Protein AF-A0A6P8HHF1-F1 (afdb_monomer_lite)

Radius of gyration: 41.2 Å; chains: 1; bounding box: 131×45×84 Å

Secondary structure (DSSP, 8-state):
-------SSTTEEEEEETTEEEEEEPTT-EEETTEEEPPPTTPPPPPPPBPPPPPPPPHHHHHT-EEEEETT--GGG-BHHHHHHHHHHHHHHHHHHHHHSTTTTT-S-TTSPPPP-GGGEEEPTTHHHH-TTEEEEEEBPPTTTSBTTB-B--HHHHHHHHHHHHHHHHHHTTS-EEEEEESSPPP--------HHHHHHHHHHHHHHHHHHHHHHHHHHHHHHHHTTS----PPPTTSGGGS--------------------------

Organism: Actinia tenebrosa (NCBI:txid6105)

Structure (mmCIF, N/CA/C/O backbone):
data_AF-A0A6P8HHF1-F1
#
_entry.id   AF-A0A6P8HHF1-F1
#
loop_
_atom_site.group_PDB
_atom_site.id
_atom_site.type_symbol
_atom_site.label_atom_id
_atom_site.label_alt_id
_atom_site.label_comp_id
_atom_site.label_asym_id
_atom_site.label_entity_id
_atom_site.label_seq_id
_atom_site.pdbx_PDB_ins_code
_atom_site.Cartn_x
_atom_site.Cartn_y
_atom_site.Cartn_z
_atom_site.occupancy
_atom_site.B_iso_or_equiv
_atom_site.auth_seq_id
_atom_site.auth_comp_id
_atom_site.auth_asym_id
_atom_site.auth_atom_id
_atom_site.pdbx_PDB_model_num
ATOM 1 N N . MET A 1 1 ? 6.392 19.245 -23.869 1.00 36.88 1 MET A N 1
ATOM 2 C CA . MET A 1 1 ? 7.583 18.741 -23.153 1.00 36.88 1 MET A CA 1
ATOM 3 C C . MET A 1 1 ? 7.619 17.236 -23.343 1.00 36.88 1 MET A C 1
ATOM 5 O O . MET A 1 1 ? 6.629 16.587 -23.033 1.00 36.88 1 MET A O 1
ATOM 9 N N . ARG A 1 2 ? 8.673 16.712 -23.975 1.00 40.28 2 ARG A N 1
ATOM 10 C CA . ARG A 1 2 ? 8.876 15.278 -24.213 1.00 40.28 2 ARG A CA 1
ATOM 11 C C . ARG A 1 2 ? 9.746 14.778 -23.063 1.00 40.28 2 ARG A C 1
ATOM 13 O O . ARG A 1 2 ? 10.873 15.238 -22.940 1.00 40.28 2 ARG A O 1
ATOM 20 N N . TRP A 1 3 ? 9.194 13.945 -22.191 1.00 51.88 3 TRP A N 1
ATOM 21 C CA . TRP A 1 3 ? 9.968 13.309 -21.130 1.00 51.88 3 TRP A CA 1
ATOM 22 C C . TRP A 1 3 ? 10.660 12.100 -21.750 1.00 51.88 3 TRP A C 1
ATOM 24 O O . TRP A 1 3 ? 9.991 11.173 -22.204 1.00 51.88 3 TRP A O 1
ATOM 34 N N . GLU A 1 4 ? 11.984 12.145 -21.860 1.00 58.69 4 GLU A N 1
ATOM 35 C CA . GLU A 1 4 ? 12.767 10.945 -22.134 1.00 58.69 4 GLU A CA 1
ATOM 36 C C . GLU A 1 4 ? 12.993 10.247 -20.797 1.00 58.69 4 GLU A C 1
ATOM 38 O O . GLU A 1 4 ? 13.680 10.762 -19.916 1.00 58.69 4 GLU A O 1
ATOM 43 N N . PHE A 1 5 ? 12.332 9.107 -20.618 1.00 64.19 5 PHE A N 1
ATOM 44 C CA . PHE A 1 5 ? 12.460 8.270 -19.434 1.00 64.19 5 PHE A CA 1
ATOM 45 C C . PHE A 1 5 ? 13.747 7.452 -19.542 1.00 64.19 5 PHE A C 1
ATOM 47 O O . PHE A 1 5 ? 13.729 6.281 -19.915 1.00 64.19 5 PHE A O 1
ATOM 54 N N . ASN A 1 6 ? 14.871 8.114 -19.282 1.00 74.19 6 ASN A N 1
ATOM 55 C CA . ASN A 1 6 ? 16.187 7.496 -19.309 1.00 74.19 6 ASN A CA 1
ATOM 56 C C . ASN A 1 6 ? 16.655 7.227 -17.882 1.00 74.19 6 ASN A C 1
ATOM 58 O O . ASN A 1 6 ? 16.578 8.095 -17.011 1.00 74.19 6 ASN A O 1
ATOM 62 N N . CYS A 1 7 ? 17.171 6.022 -17.664 1.00 80.69 7 CYS A N 1
ATOM 63 C CA . CYS A 1 7 ? 17.905 5.710 -16.452 1.00 80.69 7 CYS A CA 1
ATOM 64 C C . CYS A 1 7 ? 19.208 6.510 -16.401 1.00 80.69 7 CYS A C 1
ATOM 66 O O . CYS A 1 7 ? 19.787 6.841 -17.437 1.00 80.69 7 CYS A O 1
ATOM 68 N N . THR A 1 8 ? 19.654 6.841 -15.189 1.00 81.00 8 THR A N 1
ATOM 69 C CA . THR A 1 8 ? 20.833 7.690 -14.977 1.00 81.00 8 THR A CA 1
ATOM 70 C C . THR A 1 8 ? 22.099 7.064 -15.560 1.00 81.00 8 THR A C 1
ATOM 72 O O . THR A 1 8 ? 22.965 7.788 -16.047 1.00 81.00 8 THR A O 1
ATOM 75 N N . ASP A 1 9 ? 22.202 5.733 -15.536 1.00 80.75 9 ASP A N 1
ATOM 76 C CA . ASP A 1 9 ? 23.325 4.996 -16.109 1.00 80.75 9 ASP A CA 1
ATOM 77 C C . ASP A 1 9 ? 22.859 4.039 -17.227 1.00 80.75 9 ASP A C 1
ATOM 79 O O . ASP A 1 9 ? 21.838 3.362 -17.076 1.00 80.75 9 ASP A O 1
ATOM 83 N N . PRO A 1 10 ? 23.602 3.945 -18.347 1.00 82.62 10 PRO A N 1
ATOM 84 C CA . PRO A 1 10 ? 23.233 3.121 -19.500 1.00 82.62 10 PRO A CA 1
ATOM 85 C C . PRO A 1 10 ? 23.281 1.607 -19.251 1.00 82.62 10 PRO A C 1
ATOM 87 O O . PRO A 1 10 ? 22.809 0.854 -20.097 1.00 82.62 10 PRO A O 1
ATOM 90 N N . SER A 1 11 ? 23.866 1.143 -18.141 1.00 81.75 11 SER A N 1
ATOM 91 C CA . SER A 1 11 ? 23.828 -0.271 -17.742 1.00 81.75 11 SER A CA 1
ATOM 92 C C . SER A 1 11 ? 22.569 -0.651 -16.959 1.00 81.75 11 SER A C 1
ATOM 94 O O . SER A 1 11 ? 22.368 -1.831 -16.677 1.00 81.75 11 SER A O 1
ATOM 96 N N . GLN A 1 12 ? 21.714 0.320 -16.618 1.00 87.88 12 GLN A N 1
ATOM 97 C CA . GLN A 1 12 ? 20.405 0.050 -16.034 1.00 87.88 12 GLN A CA 1
ATOM 98 C C . GLN A 1 12 ? 19.379 -0.271 -17.119 1.00 87.88 12 GLN A C 1
ATOM 100 O O . GLN A 1 12 ? 19.295 0.388 -18.156 1.00 87.88 12 GLN A O 1
ATOM 105 N N . LEU A 1 13 ? 18.538 -1.251 -16.828 1.00 87.38 13 LEU A N 1
ATOM 106 C CA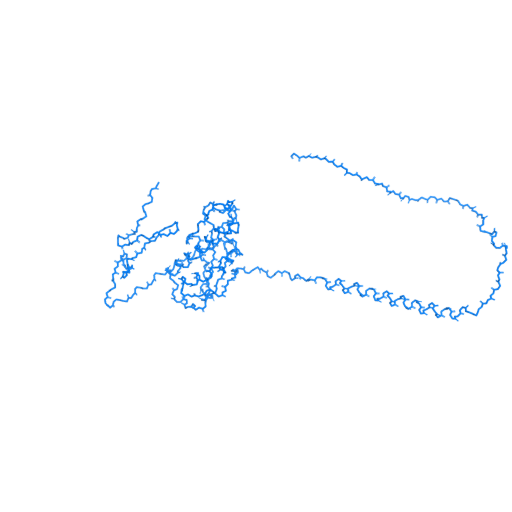 . LEU A 1 13 ? 17.368 -1.596 -17.608 1.00 87.38 13 LEU A CA 1
ATOM 107 C C . LEU A 1 13 ? 16.172 -0.775 -17.129 1.00 87.38 13 LEU A C 1
ATOM 109 O O . LEU A 1 13 ? 15.858 -0.735 -15.938 1.00 87.38 13 LEU A O 1
ATOM 113 N N . CYS A 1 14 ? 15.474 -0.150 -18.074 1.00 87.88 14 CYS A N 1
ATOM 114 C CA . CYS A 1 14 ? 14.188 0.479 -17.812 1.00 87.88 14 CYS A CA 1
ATOM 115 C C . CYS A 1 14 ? 13.103 -0.603 -17.762 1.00 87.88 14 CYS A C 1
ATOM 117 O O . CYS A 1 14 ? 12.818 -1.271 -18.758 1.00 87.88 14 CYS A O 1
ATOM 119 N N . VAL A 1 15 ? 12.506 -0.783 -16.591 1.00 85.50 15 VAL A N 1
ATOM 120 C CA . VAL A 1 15 ? 11.421 -1.727 -16.346 1.00 85.50 15 VAL A CA 1
ATOM 121 C C . VAL A 1 15 ? 10.131 -0.932 -16.208 1.00 85.50 15 VAL A C 1
ATOM 123 O O . VAL A 1 15 ? 9.967 -0.153 -15.269 1.00 85.50 15 VAL A O 1
ATOM 126 N N . ASN A 1 16 ? 9.205 -1.125 -17.146 1.00 81.75 16 ASN A N 1
ATOM 127 C CA . ASN A 1 16 ? 7.893 -0.488 -17.082 1.00 81.75 16 ASN A CA 1
ATOM 128 C C . ASN A 1 16 ? 7.105 -1.023 -15.884 1.00 81.75 16 ASN A C 1
ATOM 130 O O . ASN A 1 16 ? 6.991 -2.235 -15.691 1.00 81.75 16 ASN A O 1
ATOM 134 N N . 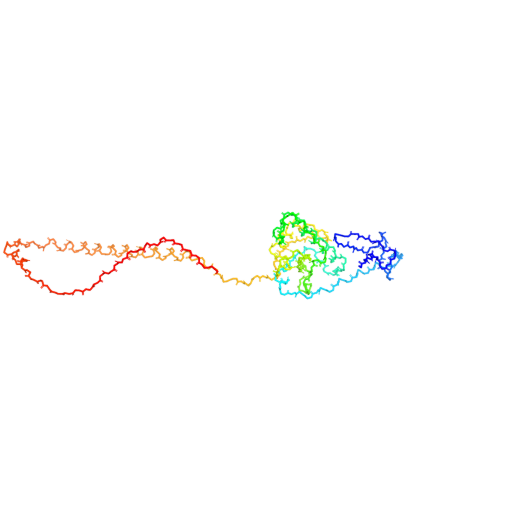THR A 1 17 ? 6.513 -0.117 -15.118 1.00 74.00 17 THR A N 1
ATOM 135 C CA . THR A 1 17 ? 5.549 -0.430 -14.063 1.00 74.00 17 THR A CA 1
ATOM 136 C C . THR A 1 17 ? 4.188 0.153 -14.444 1.00 74.00 17 THR A C 1
ATOM 138 O O . THR A 1 17 ? 4.060 0.909 -15.411 1.00 74.00 17 THR A O 1
ATOM 141 N N . ALA A 1 18 ? 3.121 -0.225 -13.740 1.00 68.06 18 ALA A N 1
ATOM 142 C CA . ALA A 1 18 ? 1.802 0.334 -14.023 1.00 68.06 18 ALA A CA 1
ATOM 143 C C . ALA A 1 18 ? 1.831 1.859 -13.813 1.00 68.06 18 ALA A C 1
ATOM 145 O O . ALA A 1 18 ? 2.027 2.330 -12.697 1.00 68.06 18 ALA A O 1
ATOM 146 N N . GLY A 1 19 ? 1.680 2.622 -14.899 1.00 65.62 19 GLY A N 1
ATOM 147 C CA . GLY A 1 19 ? 1.679 4.087 -14.878 1.00 65.62 19 GLY A CA 1
ATOM 148 C C . GLY A 1 19 ? 3.032 4.756 -14.594 1.00 65.62 19 GLY A C 1
ATOM 149 O O . GLY A 1 19 ? 3.056 5.973 -14.437 1.00 65.62 19 GLY A O 1
ATOM 150 N N . SER A 1 20 ? 4.138 4.004 -14.534 1.00 73.19 20 SER A N 1
ATOM 151 C CA . SER A 1 20 ? 5.481 4.533 -14.256 1.00 73.19 20 SER A CA 1
ATOM 152 C C . SER A 1 20 ? 6.578 3.618 -14.839 1.00 73.19 20 SER A C 1
ATOM 154 O O . SER A 1 20 ? 6.311 2.753 -15.675 1.00 73.19 20 SER A O 1
ATOM 156 N N . TYR A 1 21 ? 7.829 3.830 -14.444 1.00 80.44 21 TYR A N 1
ATOM 157 C CA . TYR A 1 21 ? 8.973 2.982 -14.772 1.00 80.44 21 TYR A CA 1
ATOM 158 C C . TYR A 1 21 ? 9.976 2.987 -13.616 1.00 80.44 21 TYR A C 1
ATOM 160 O O . TYR A 1 21 ? 10.018 3.924 -12.817 1.00 80.44 21 TYR A O 1
ATOM 168 N N . LYS A 1 22 ? 10.805 1.947 -13.534 1.00 82.31 22 LYS A N 1
ATOM 169 C CA . LYS A 1 22 ? 11.953 1.892 -12.625 1.00 82.31 22 LYS A CA 1
ATOM 170 C C . LYS A 1 22 ? 13.214 1.478 -13.363 1.00 82.31 22 LYS A C 1
ATOM 172 O O . LYS A 1 22 ? 13.151 0.827 -14.401 1.00 82.31 22 LYS A O 1
ATOM 177 N N . CYS A 1 23 ? 14.350 1.864 -12.808 1.00 86.44 23 CYS A N 1
ATOM 178 C CA . CYS A 1 23 ? 15.662 1.525 -13.335 1.00 86.44 23 CYS A CA 1
ATOM 179 C C . CYS A 1 23 ? 16.268 0.426 -12.477 1.00 86.44 23 CYS A C 1
ATOM 181 O O . CYS A 1 23 ? 16.472 0.636 -11.282 1.00 86.44 23 CYS A O 1
ATOM 183 N N . ASP A 1 24 ? 16.528 -0.726 -13.086 1.00 86.06 24 ASP A N 1
ATOM 184 C CA . ASP A 1 24 ? 17.034 -1.909 -12.395 1.00 86.06 24 ASP A CA 1
ATOM 185 C C . ASP A 1 24 ? 18.309 -2.434 -13.058 1.00 86.06 24 ASP A C 1
ATOM 187 O O . ASP A 1 24 ? 18.572 -2.160 -14.229 1.00 86.06 24 ASP A O 1
ATOM 191 N N . CYS A 1 25 ? 19.124 -3.170 -12.314 1.00 87.69 25 CYS A N 1
ATOM 192 C CA . CYS A 1 25 ? 20.306 -3.816 -12.877 1.00 87.69 25 CYS A CA 1
ATOM 193 C C . CYS A 1 25 ? 19.951 -5.180 -13.482 1.00 87.69 25 CYS A C 1
ATOM 195 O O . CYS A 1 25 ? 19.019 -5.851 -13.043 1.00 87.69 25 CYS A O 1
ATOM 197 N N . GLU A 1 26 ? 20.715 -5.619 -14.488 1.00 86.38 26 GLU A N 1
ATOM 198 C CA . GLU A 1 26 ? 20.616 -6.997 -14.985 1.00 86.38 26 GLU A CA 1
ATOM 199 C C . GLU A 1 26 ? 20.842 -8.020 -13.863 1.00 86.38 26 GLU A C 1
ATOM 201 O O . GLU A 1 26 ? 21.597 -7.785 -12.915 1.00 86.38 26 GLU A O 1
ATOM 206 N N . ALA A 1 27 ? 20.206 -9.188 -13.990 1.00 82.69 27 ALA A N 1
ATOM 207 C CA . ALA A 1 27 ? 20.305 -10.252 -13.001 1.00 82.69 27 ALA A CA 1
ATOM 208 C C . ALA A 1 27 ? 21.774 -10.634 -12.728 1.00 82.69 27 ALA A C 1
ATOM 210 O O . ALA A 1 27 ? 22.518 -10.999 -13.637 1.00 82.69 27 ALA A O 1
ATOM 211 N N . GLY A 1 28 ? 22.181 -10.569 -11.456 1.00 80.94 28 GLY A N 1
ATOM 212 C CA . GLY A 1 28 ? 23.558 -10.832 -11.020 1.00 80.94 28 GLY A CA 1
ATOM 213 C C . GLY A 1 28 ? 24.458 -9.592 -10.936 1.00 80.94 28 GLY A C 1
ATOM 214 O O . GLY A 1 28 ? 25.599 -9.707 -10.482 1.00 80.94 28 GLY A O 1
ATOM 215 N N . LEU A 1 29 ? 23.962 -8.412 -11.321 1.00 87.50 29 LEU A N 1
ATOM 216 C CA . LEU A 1 29 ? 24.623 -7.124 -11.109 1.00 87.50 29 LEU A CA 1
ATOM 217 C C . LEU A 1 29 ? 23.956 -6.350 -9.969 1.00 87.50 29 LEU A C 1
ATOM 219 O O . LEU A 1 29 ? 22.767 -6.493 -9.701 1.00 87.50 29 LEU A O 1
ATOM 223 N N . TYR A 1 30 ? 24.736 -5.491 -9.321 1.00 85.94 30 TYR A N 1
ATOM 224 C CA . TYR A 1 30 ? 24.285 -4.642 -8.226 1.00 85.94 30 TYR A CA 1
ATOM 225 C C . TYR A 1 30 ? 24.552 -3.178 -8.555 1.00 85.94 30 TYR A C 1
ATOM 227 O O . TYR A 1 30 ? 25.559 -2.850 -9.189 1.00 85.94 30 TYR A O 1
ATOM 235 N N . TRP A 1 31 ? 23.665 -2.298 -8.092 1.00 85.06 31 TRP A N 1
ATOM 236 C CA . TRP A 1 31 ? 23.829 -0.854 -8.214 1.00 85.06 31 TRP A CA 1
ATOM 237 C C . TRP A 1 31 ? 24.844 -0.346 -7.188 1.00 85.06 31 TRP A C 1
ATOM 239 O O . TRP A 1 31 ? 24.529 -0.213 -6.005 1.00 85.06 31 TRP A O 1
ATOM 249 N N . ILE A 1 32 ? 26.076 -0.094 -7.629 1.00 84.50 32 ILE A N 1
ATOM 250 C CA . ILE A 1 32 ? 27.180 0.336 -6.763 1.00 84.50 32 ILE A CA 1
ATOM 251 C C . ILE A 1 32 ? 27.948 1.455 -7.464 1.00 84.50 32 ILE A C 1
ATOM 253 O O . ILE A 1 32 ? 28.281 1.336 -8.640 1.00 84.50 32 ILE A O 1
ATOM 257 N N . ASP A 1 33 ? 28.235 2.544 -6.747 1.00 82.25 33 ASP A N 1
ATOM 258 C CA . ASP A 1 33 ? 28.957 3.709 -7.282 1.00 82.25 33 ASP A CA 1
ATOM 259 C C . ASP A 1 33 ? 28.306 4.299 -8.553 1.00 82.25 33 ASP A C 1
ATOM 261 O O . ASP A 1 33 ? 28.987 4.673 -9.506 1.00 82.25 33 ASP A O 1
ATOM 265 N N . ASN A 1 34 ? 26.967 4.374 -8.563 1.00 83.44 34 ASN A N 1
ATOM 266 C CA . ASN A 1 34 ? 26.142 4.823 -9.694 1.00 83.44 34 ASN A CA 1
ATOM 267 C C . ASN A 1 34 ? 26.290 3.987 -10.979 1.00 83.44 34 ASN A C 1
ATOM 269 O O . ASN A 1 34 ? 26.105 4.514 -12.076 1.00 83.44 34 ASN A O 1
ATOM 273 N N . LYS A 1 35 ? 26.624 2.696 -10.860 1.00 88.06 35 LYS A N 1
ATOM 274 C CA . LYS A 1 35 ? 26.747 1.785 -12.003 1.00 88.06 35 LYS A CA 1
ATOM 275 C C . LYS A 1 35 ? 26.304 0.367 -11.652 1.00 88.06 35 LYS A C 1
ATOM 277 O O . LYS A 1 35 ? 26.511 -0.086 -10.527 1.00 88.06 35 LYS A O 1
ATOM 282 N N . CYS A 1 36 ? 25.749 -0.369 -12.615 1.00 88.44 36 CYS A N 1
ATOM 283 C CA . CYS A 1 36 ? 25.517 -1.800 -12.437 1.00 88.44 36 CYS A CA 1
ATOM 284 C C . CYS A 1 36 ? 26.834 -2.562 -12.615 1.00 88.44 36 CYS A C 1
ATOM 286 O O . CYS A 1 36 ? 27.464 -2.514 -13.675 1.00 88.44 36 CYS A O 1
ATOM 288 N N . ARG A 1 37 ? 27.273 -3.273 -11.574 1.00 90.12 37 ARG A N 1
ATOM 289 C CA . ARG A 1 37 ? 28.472 -4.122 -11.634 1.00 90.12 37 ARG A CA 1
ATOM 290 C C . ARG A 1 37 ? 28.318 -5.396 -10.815 1.00 90.12 37 ARG A C 1
ATOM 292 O O . ARG A 1 37 ? 27.580 -5.433 -9.835 1.00 90.12 37 ARG A O 1
ATOM 299 N N . ALA A 1 38 ? 29.047 -6.436 -11.210 1.00 88.00 38 ALA A N 1
ATOM 300 C CA . ALA A 1 38 ? 29.130 -7.674 -10.448 1.00 88.00 38 ALA A CA 1
ATOM 301 C C . ALA A 1 38 ? 29.955 -7.469 -9.166 1.00 88.00 38 ALA A C 1
ATOM 303 O O . ALA A 1 38 ? 30.865 -6.630 -9.122 1.00 88.00 38 ALA A O 1
ATOM 304 N N . LEU A 1 39 ? 29.654 -8.264 -8.139 1.00 88.00 39 LEU A N 1
ATOM 305 C CA . LEU A 1 39 ? 30.465 -8.317 -6.925 1.00 88.00 39 LEU A CA 1
ATOM 306 C C . LEU A 1 39 ? 31.783 -9.033 -7.200 1.00 88.00 39 LEU A C 1
ATOM 308 O O . LEU A 1 39 ? 31.835 -10.031 -7.924 1.00 88.00 39 LEU A O 1
ATOM 312 N N . LYS A 1 40 ? 32.865 -8.529 -6.607 1.00 88.75 40 LYS A N 1
ATOM 313 C CA . LYS A 1 40 ? 34.140 -9.253 -6.591 1.00 88.75 40 LYS A CA 1
ATOM 314 C C . LYS A 1 40 ? 34.036 -10.432 -5.619 1.00 88.75 40 LYS A C 1
ATOM 316 O O . LYS A 1 40 ? 33.241 -10.402 -4.688 1.00 88.75 40 LYS A O 1
ATOM 321 N N . LYS A 1 41 ? 34.875 -11.455 -5.819 1.00 83.50 41 LYS A N 1
ATOM 322 C CA . LYS A 1 41 ? 34.849 -12.739 -5.086 1.00 83.50 41 LYS A CA 1
ATOM 323 C C . LYS A 1 41 ? 34.819 -12.608 -3.551 1.00 83.50 41 LYS A C 1
ATOM 325 O O . LYS A 1 41 ? 34.252 -13.476 -2.901 1.00 83.50 41 LYS A O 1
ATOM 330 N N . ASP A 1 42 ? 35.372 -11.521 -3.013 1.00 86.19 42 ASP A N 1
ATOM 331 C CA . ASP A 1 42 ? 35.458 -11.248 -1.573 1.00 86.19 42 ASP A CA 1
ATOM 332 C C . ASP A 1 42 ? 34.795 -9.909 -1.176 1.00 86.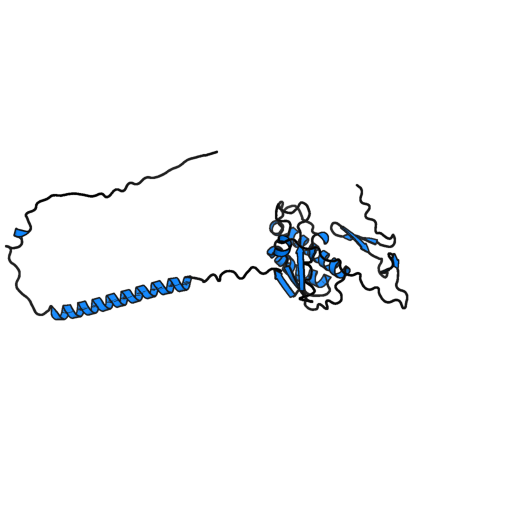19 42 ASP A C 1
ATOM 334 O O . ASP A 1 42 ? 35.013 -9.399 -0.078 1.00 86.19 42 ASP A O 1
ATOM 338 N N . GLU A 1 43 ? 34.015 -9.295 -2.073 1.00 85.94 43 GLU A N 1
ATOM 339 C CA . GLU A 1 43 ? 33.276 -8.062 -1.783 1.00 85.94 43 GLU A CA 1
ATOM 340 C C . GLU A 1 43 ? 31.925 -8.407 -1.136 1.00 85.94 43 GLU A C 1
ATOM 342 O O . GLU A 1 43 ? 31.186 -9.232 -1.680 1.00 85.94 43 GLU A O 1
ATOM 347 N N . PRO A 1 44 ? 31.579 -7.808 0.017 1.00 82.31 44 PRO A N 1
ATOM 348 C CA . PRO A 1 44 ? 30.289 -8.051 0.644 1.00 82.31 44 PRO A CA 1
ATOM 349 C C . PRO A 1 44 ? 29.154 -7.525 -0.239 1.00 82.31 44 PRO A C 1
ATOM 351 O O . PRO A 1 44 ? 29.308 -6.522 -0.938 1.00 82.31 44 PRO A O 1
ATOM 354 N N . THR A 1 45 ? 27.990 -8.175 -0.170 1.00 80.19 45 THR A N 1
ATOM 355 C CA . THR A 1 45 ? 26.779 -7.673 -0.826 1.00 80.19 45 THR A CA 1
ATOM 356 C C . THR A 1 45 ? 26.498 -6.244 -0.351 1.00 80.19 45 THR A C 1
ATOM 358 O O . THR A 1 45 ? 26.574 -5.994 0.858 1.00 80.19 45 THR A O 1
ATOM 361 N N . PRO A 1 46 ? 26.170 -5.301 -1.252 1.00 79.06 46 PRO A N 1
ATOM 362 C CA . PRO A 1 46 ? 25.905 -3.927 -0.865 1.00 79.06 46 PRO A CA 1
ATOM 363 C C . PRO A 1 46 ? 24.708 -3.906 0.075 1.00 79.06 46 PRO A C 1
ATOM 365 O O . PRO A 1 46 ? 23.717 -4.605 -0.154 1.00 79.06 46 PRO A O 1
ATOM 368 N N . THR A 1 47 ? 24.783 -3.101 1.130 1.00 75.81 47 THR A N 1
ATOM 369 C CA . THR A 1 47 ? 23.609 -2.851 1.960 1.00 75.81 47 THR A CA 1
ATOM 370 C C . THR A 1 47 ? 22.542 -2.152 1.115 1.00 75.81 47 THR A C 1
ATOM 372 O O . THR A 1 47 ? 22.862 -1.174 0.433 1.00 75.81 47 THR A O 1
ATOM 375 N N . PRO A 1 48 ? 21.282 -2.624 1.145 1.00 77.19 48 PRO A N 1
ATOM 376 C CA . PRO A 1 48 ? 20.197 -1.975 0.426 1.00 77.19 48 PRO A CA 1
ATOM 377 C C . PRO A 1 48 ? 20.082 -0.498 0.822 1.00 77.19 48 PRO A C 1
ATOM 379 O O . PRO A 1 48 ? 20.270 -0.171 2.001 1.00 77.19 48 PRO A O 1
ATOM 382 N N . PRO A 1 49 ? 19.756 0.401 -0.121 1.00 81.25 49 PRO A N 1
ATOM 383 C CA . PRO A 1 49 ? 19.571 1.805 0.202 1.00 81.25 49 PRO A CA 1
ATOM 384 C C . PRO A 1 49 ? 18.432 1.970 1.220 1.00 81.25 49 PRO A C 1
ATOM 386 O O . PRO A 1 49 ? 17.423 1.255 1.143 1.00 81.25 49 PRO A O 1
ATOM 389 N N . PRO A 1 50 ? 18.566 2.908 2.173 1.00 83.12 50 PRO A N 1
ATOM 390 C CA . PRO A 1 50 ? 17.515 3.167 3.144 1.00 83.12 50 PRO A CA 1
ATOM 391 C C . PRO A 1 50 ? 16.237 3.617 2.432 1.00 83.12 50 PRO A C 1
ATOM 393 O O . PRO A 1 50 ? 16.281 4.256 1.377 1.00 83.12 50 PRO A O 1
ATOM 396 N N . ALA A 1 51 ? 15.094 3.273 3.018 1.00 85.50 51 ALA A N 1
ATOM 397 C CA . ALA A 1 51 ? 13.808 3.751 2.539 1.00 85.50 51 ALA A CA 1
ATOM 398 C C . ALA A 1 51 ? 13.733 5.290 2.615 1.00 85.50 51 ALA A C 1
ATOM 400 O O . ALA A 1 51 ? 14.325 5.888 3.522 1.00 85.50 51 ALA A O 1
ATOM 401 N N . PRO A 1 52 ? 13.032 5.949 1.676 1.00 86.06 52 PRO A N 1
ATOM 402 C CA . PRO A 1 52 ? 12.843 7.390 1.733 1.00 86.06 52 PRO A CA 1
ATOM 403 C C . PRO A 1 52 ? 12.015 7.776 2.964 1.00 86.06 52 PRO A C 1
ATOM 405 O O . PRO A 1 52 ? 11.109 7.057 3.380 1.00 86.06 52 PRO A O 1
ATOM 408 N N . THR A 1 53 ? 12.295 8.946 3.535 1.00 85.62 53 THR A N 1
ATOM 409 C CA . THR A 1 53 ? 11.499 9.460 4.652 1.00 85.62 53 THR A CA 1
ATOM 410 C C . THR A 1 53 ? 10.062 9.728 4.186 1.00 85.62 53 THR A C 1
ATOM 412 O O . THR A 1 53 ? 9.877 10.464 3.210 1.00 85.62 53 THR A O 1
ATOM 415 N N . PRO A 1 54 ? 9.038 9.184 4.869 1.00 89.62 54 PRO A N 1
ATOM 416 C CA . PRO A 1 54 ? 7.649 9.471 4.534 1.00 89.62 54 PRO A CA 1
ATOM 417 C C . PRO A 1 54 ? 7.321 10.964 4.666 1.00 89.62 54 PRO A C 1
ATOM 419 O O . PRO A 1 54 ? 7.819 11.646 5.563 1.00 89.62 54 PRO A O 1
ATOM 422 N N . LYS A 1 55 ? 6.453 11.473 3.784 1.00 90.25 55 LYS A N 1
ATOM 423 C CA . LYS A 1 55 ? 5.938 12.847 3.881 1.00 90.25 55 LYS A CA 1
ATOM 424 C C . LYS A 1 55 ? 5.029 12.994 5.105 1.00 90.25 55 LYS A C 1
ATOM 426 O O . LYS A 1 55 ? 4.353 12.042 5.495 1.00 90.25 55 LYS A O 1
ATOM 431 N N . THR A 1 56 ? 4.948 14.200 5.661 1.00 92.25 56 THR A N 1
ATOM 432 C CA . THR A 1 56 ? 3.970 14.509 6.711 1.00 92.25 56 THR A CA 1
ATOM 433 C C . THR A 1 56 ? 2.548 14.440 6.134 1.00 92.25 56 THR A C 1
ATOM 435 O O . THR A 1 56 ? 2.267 15.161 5.174 1.00 92.25 56 THR A O 1
ATOM 438 N N . PRO A 1 57 ? 1.662 13.582 6.673 1.00 92.88 57 PRO A N 1
ATOM 439 C CA . PRO A 1 57 ? 0.285 13.476 6.213 1.00 92.88 57 PRO A CA 1
ATOM 440 C C . PRO A 1 57 ? -0.553 14.661 6.701 1.00 92.88 57 PRO A C 1
ATOM 442 O O . PRO A 1 57 ? -0.316 15.217 7.774 1.00 92.88 57 PRO A O 1
ATOM 445 N N . THR A 1 58 ? -1.563 15.017 5.918 1.00 93.44 58 THR A N 1
ATOM 446 C CA . THR A 1 58 ? -2.665 15.896 6.334 1.00 93.44 58 THR A CA 1
ATOM 447 C C . THR A 1 58 ? -3.613 15.179 7.300 1.00 93.44 58 THR A C 1
ATOM 449 O O . THR A 1 58 ? -3.606 13.950 7.392 1.00 93.44 58 THR A O 1
ATOM 452 N N . ASP A 1 59 ? -4.487 15.922 7.987 1.00 91.56 59 ASP A N 1
ATOM 453 C CA . ASP A 1 59 ? -5.471 15.326 8.902 1.00 91.56 59 ASP A CA 1
ATOM 454 C C . ASP A 1 59 ? -6.403 14.331 8.201 1.00 91.56 59 ASP A C 1
ATOM 456 O O . ASP A 1 59 ? -6.644 13.252 8.737 1.00 91.56 59 ASP A O 1
ATOM 460 N N . ASN A 1 60 ? -6.851 14.647 6.980 1.00 91.19 60 ASN A N 1
ATOM 461 C CA . ASN A 1 60 ? -7.694 13.762 6.173 1.00 91.19 60 ASN A CA 1
ATOM 462 C C . ASN A 1 60 ? -6.957 12.483 5.739 1.00 91.19 60 ASN A C 1
ATOM 464 O O . ASN A 1 60 ? -7.532 11.396 5.768 1.00 91.19 60 ASN A O 1
ATOM 468 N N . GLU A 1 61 ? -5.689 12.600 5.330 1.00 94.38 61 GLU A N 1
ATOM 469 C CA . GLU A 1 61 ? -4.858 11.433 5.001 1.00 94.38 61 GLU A CA 1
ATOM 470 C C . GLU A 1 61 ? -4.665 10.541 6.235 1.00 94.38 61 GLU A C 1
ATOM 472 O O . GLU A 1 61 ? -4.754 9.320 6.141 1.00 94.38 61 GLU A O 1
ATOM 477 N N . LEU A 1 62 ? -4.460 11.148 7.407 1.00 93.44 62 LEU A N 1
ATOM 478 C CA . LEU A 1 62 ? -4.246 10.431 8.660 1.00 93.44 62 LEU A CA 1
ATOM 479 C C . LEU A 1 62 ? -5.532 9.811 9.231 1.00 93.44 62 LEU A C 1
ATOM 481 O O . LEU A 1 62 ? -5.478 8.753 9.851 1.00 93.44 62 LEU A O 1
ATOM 485 N N . GLU A 1 63 ? -6.683 10.456 9.044 1.00 93.19 63 GLU A N 1
ATOM 486 C CA . GLU A 1 63 ? -8.003 9.923 9.410 1.00 93.19 63 GLU A CA 1
ATOM 487 C C . GLU A 1 63 ? -8.361 8.676 8.596 1.00 93.19 63 GLU A C 1
ATOM 489 O O . GLU A 1 63 ? -8.969 7.746 9.127 1.00 93.19 63 GLU A O 1
ATOM 494 N N . ASN A 1 64 ? -7.945 8.645 7.328 1.00 94.81 64 ASN A N 1
ATOM 495 C CA . ASN A 1 64 ? -8.203 7.539 6.410 1.00 94.81 64 ASN A CA 1
ATOM 496 C C . ASN A 1 64 ? -7.077 6.494 6.358 1.00 94.81 64 ASN A C 1
ATOM 498 O O . ASN A 1 64 ? -7.144 5.542 5.580 1.00 94.81 64 ASN A O 1
ATOM 502 N N . ALA A 1 65 ? -6.041 6.656 7.181 1.00 95.88 65 ALA A N 1
ATOM 503 C CA . ALA A 1 65 ? -4.958 5.695 7.272 1.00 95.88 65 ALA A CA 1
ATOM 504 C C . ALA A 1 65 ? -5.401 4.406 7.980 1.00 95.88 65 ALA A C 1
ATOM 506 O O . ALA A 1 65 ? -6.241 4.403 8.888 1.00 95.88 65 ALA A O 1
ATOM 507 N N . VAL A 1 66 ? -4.768 3.304 7.596 1.00 96.19 66 VAL A N 1
ATOM 508 C CA . VAL A 1 66 ? -4.910 1.987 8.223 1.00 96.19 66 VAL A CA 1
ATOM 509 C C . VAL A 1 66 ? -3.566 1.533 8.770 1.00 96.19 66 VAL A C 1
ATOM 511 O O . VAL A 1 66 ? -2.510 2.014 8.352 1.00 96.19 66 VAL A O 1
ATOM 514 N N . ILE A 1 67 ? -3.605 0.596 9.707 1.00 93.44 67 ILE A N 1
ATOM 515 C CA . ILE A 1 67 ? -2.429 -0.083 10.237 1.00 93.44 67 ILE A CA 1
ATOM 516 C C . ILE A 1 67 ? -2.609 -1.590 10.076 1.00 93.44 67 ILE A C 1
ATOM 518 O O . ILE A 1 67 ? -3.656 -2.137 10.422 1.00 93.44 67 ILE A O 1
ATOM 522 N N . ILE A 1 68 ? -1.591 -2.253 9.531 1.00 92.94 68 ILE A N 1
ATOM 523 C CA . ILE A 1 68 ? -1.567 -3.710 9.352 1.00 92.94 68 ILE A CA 1
ATOM 524 C C . ILE A 1 68 ? -0.534 -4.346 10.273 1.00 92.94 68 ILE A C 1
ATOM 526 O O . ILE A 1 68 ? 0.489 -3.725 10.567 1.00 92.94 68 ILE A O 1
ATOM 530 N N . LYS A 1 69 ? -0.776 -5.591 10.691 1.00 90.88 69 LYS A N 1
ATOM 531 C CA . LYS A 1 69 ? 0.159 -6.402 11.484 1.00 90.88 69 LYS A CA 1
ATOM 532 C C . LYS A 1 69 ? 0.750 -7.534 10.655 1.00 90.88 69 LYS A C 1
ATOM 534 O O . LYS A 1 69 ? 0.021 -8.277 9.997 1.00 90.88 69 LYS A O 1
ATOM 539 N N . LEU A 1 70 ? 2.062 -7.721 10.759 1.00 88.75 70 LEU A N 1
ATOM 540 C CA . LEU A 1 70 ? 2.818 -8.727 10.014 1.00 88.75 70 LEU A CA 1
ATOM 541 C C . LEU A 1 70 ? 3.349 -9.823 10.960 1.00 88.75 70 LEU A C 1
ATOM 543 O O . LEU A 1 70 ? 3.903 -9.516 12.016 1.00 88.75 70 LEU A O 1
ATOM 547 N N . GLU A 1 71 ? 3.165 -11.100 10.598 1.00 85.00 71 GLU A N 1
ATOM 548 C CA . GLU A 1 71 ? 3.402 -12.258 11.491 1.00 85.00 71 GLU A CA 1
ATOM 549 C C . GLU A 1 71 ? 4.872 -12.403 11.926 1.00 85.00 71 GLU A C 1
ATOM 551 O O . GLU A 1 71 ? 5.152 -12.632 13.099 1.00 85.00 71 GLU A O 1
ATOM 556 N N . ASN A 1 72 ? 5.816 -12.215 10.999 1.00 71.94 72 ASN A N 1
ATOM 557 C CA . ASN A 1 72 ? 7.238 -12.518 11.198 1.00 71.94 72 ASN A CA 1
ATOM 558 C C . ASN A 1 72 ? 8.145 -11.346 10.791 1.00 71.94 72 ASN A C 1
ATOM 560 O O . ASN A 1 72 ? 9.080 -11.523 10.010 1.00 71.94 72 ASN A O 1
ATOM 564 N N . LEU A 1 73 ? 7.860 -10.128 11.269 1.00 63.94 73 LEU A N 1
ATOM 565 C CA . LEU A 1 73 ? 8.710 -8.981 10.941 1.00 63.94 73 LEU A CA 1
ATOM 566 C C . LEU A 1 73 ? 9.947 -8.907 11.846 1.00 63.94 73 LEU A C 1
ATOM 568 O O . LEU A 1 73 ? 9.856 -8.603 13.031 1.00 63.94 73 LEU A O 1
ATOM 572 N N . THR A 1 74 ? 11.130 -9.097 11.269 1.00 60.00 74 THR A N 1
ATOM 573 C CA . THR A 1 74 ? 12.390 -8.579 11.816 1.00 60.00 74 THR A CA 1
ATOM 574 C C . THR A 1 74 ? 12.664 -7.238 11.142 1.00 60.00 74 THR A C 1
ATOM 576 O O . THR A 1 74 ? 13.302 -7.159 10.098 1.00 60.00 74 THR A O 1
ATOM 579 N N . PHE A 1 75 ? 12.159 -6.164 11.751 1.00 58.47 75 PHE A N 1
ATOM 580 C CA . PHE A 1 75 ? 12.172 -4.773 11.267 1.00 58.47 75 PHE A CA 1
ATOM 581 C C . PHE A 1 75 ? 13.566 -4.179 10.910 1.00 58.47 75 PHE A C 1
ATOM 583 O O . PHE A 1 75 ? 13.691 -3.065 10.413 1.00 58.47 75 PHE A O 1
ATOM 590 N N . ILE A 1 76 ? 14.646 -4.938 11.081 1.00 55.38 76 ILE A N 1
ATOM 591 C CA . ILE A 1 76 ? 16.038 -4.512 10.875 1.00 55.38 76 ILE A CA 1
ATOM 592 C C . ILE A 1 76 ? 16.367 -4.260 9.378 1.00 55.38 76 ILE A C 1
ATOM 594 O O . ILE A 1 76 ? 17.439 -3.754 9.061 1.00 55.38 76 ILE A O 1
ATOM 598 N N . GLN A 1 77 ? 15.454 -4.564 8.443 1.00 59.97 77 GLN A N 1
ATOM 599 C CA . GLN A 1 77 ? 15.685 -4.468 6.991 1.00 59.97 77 GLN A CA 1
ATOM 600 C C . GLN A 1 77 ? 14.629 -3.653 6.221 1.00 59.97 77 GLN A C 1
ATOM 602 O O . GLN A 1 77 ? 14.468 -3.856 5.014 1.00 59.97 77 GLN A O 1
ATOM 607 N N . TRP A 1 78 ? 13.901 -2.733 6.870 1.00 81.00 78 TRP A N 1
ATOM 608 C CA . TRP A 1 78 ? 13.092 -1.780 6.099 1.00 81.00 78 TRP A CA 1
ATOM 609 C C . TRP A 1 78 ? 14.015 -0.909 5.245 1.00 81.00 78 TRP A C 1
ATOM 611 O O . TRP A 1 78 ? 14.814 -0.119 5.747 1.00 81.00 78 TRP A O 1
ATOM 621 N N . ASN A 1 79 ? 13.940 -1.111 3.939 1.00 84.00 79 ASN A N 1
ATOM 622 C CA . ASN A 1 79 ? 14.803 -0.500 2.946 1.00 84.00 79 ASN A CA 1
ATOM 623 C C . ASN A 1 79 ? 13.950 -0.076 1.750 1.00 84.00 79 ASN A C 1
ATOM 625 O O . ASN A 1 79 ? 12.759 -0.390 1.678 1.00 84.00 79 ASN A O 1
ATOM 629 N N . LYS A 1 80 ? 14.562 0.641 0.811 1.00 86.31 80 LYS A N 1
ATOM 630 C CA . LYS A 1 80 ? 13.848 1.147 -0.359 1.00 86.31 80 LYS A CA 1
ATOM 631 C C . LYS A 1 80 ? 13.170 0.036 -1.170 1.00 86.31 80 LYS A C 1
ATOM 633 O O . LYS A 1 80 ? 12.041 0.216 -1.600 1.00 86.31 80 LYS A O 1
ATOM 638 N N . GLU A 1 81 ? 13.825 -1.106 -1.347 1.00 86.00 81 GLU A N 1
ATOM 639 C CA . GLU A 1 81 ? 13.301 -2.219 -2.147 1.00 86.00 81 GLU A CA 1
ATOM 640 C C . GLU A 1 81 ? 12.041 -2.840 -1.525 1.00 86.00 81 GLU A C 1
ATOM 642 O O . GLU A 1 81 ? 11.051 -3.072 -2.217 1.00 86.00 81 GLU A O 1
ATOM 647 N N . ASN A 1 82 ? 12.050 -3.069 -0.211 1.00 87.62 82 ASN A N 1
ATOM 648 C CA . ASN A 1 82 ? 10.893 -3.589 0.516 1.00 87.62 82 ASN A CA 1
ATOM 649 C C . ASN A 1 82 ? 9.739 -2.579 0.532 1.00 87.62 82 ASN A C 1
ATOM 651 O O . ASN A 1 82 ? 8.586 -2.967 0.352 1.00 87.62 82 ASN A O 1
ATOM 655 N N . GLU A 1 83 ? 10.035 -1.286 0.689 1.00 90.31 83 GLU A N 1
ATOM 656 C CA . GLU A 1 83 ? 9.016 -0.241 0.585 1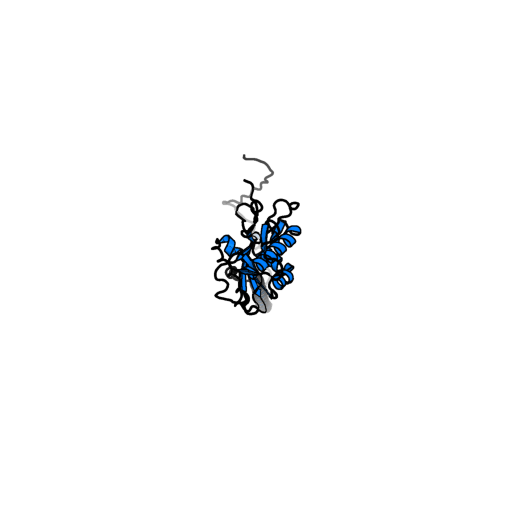.00 90.31 83 GLU A CA 1
ATOM 657 C C . GLU A 1 83 ? 8.392 -0.184 -0.815 1.00 90.31 83 GLU A C 1
ATOM 659 O O . GLU A 1 83 ? 7.168 -0.113 -0.934 1.00 90.31 83 GLU A O 1
ATOM 664 N N . ASP A 1 84 ? 9.211 -0.257 -1.866 1.00 90.88 84 ASP A N 1
ATOM 665 C CA . ASP A 1 84 ? 8.743 -0.236 -3.252 1.00 90.88 84 ASP A CA 1
ATOM 666 C C . ASP A 1 84 ? 7.850 -1.462 -3.536 1.00 90.88 84 ASP A C 1
ATOM 668 O O . ASP A 1 84 ? 6.737 -1.302 -4.037 1.00 90.88 84 ASP A O 1
ATOM 672 N N . ARG A 1 85 ? 8.260 -2.671 -3.119 1.00 91.69 85 ARG A N 1
ATOM 673 C CA . ARG A 1 85 ? 7.440 -3.899 -3.233 1.00 91.69 85 ARG A CA 1
ATOM 674 C C . ARG A 1 85 ? 6.110 -3.791 -2.500 1.00 91.69 85 ARG A C 1
ATOM 676 O O . ARG A 1 85 ? 5.077 -4.203 -3.029 1.00 91.69 85 ARG A O 1
ATOM 683 N N . PHE A 1 86 ? 6.127 -3.239 -1.290 1.00 93.19 86 PHE A N 1
ATOM 684 C CA . PHE A 1 86 ? 4.914 -3.024 -0.512 1.00 93.19 86 PHE A CA 1
ATOM 685 C C . PHE A 1 86 ? 3.958 -2.064 -1.229 1.00 93.19 86 PHE A C 1
ATOM 687 O O . PHE A 1 86 ? 2.790 -2.396 -1.436 1.00 93.19 86 PHE A O 1
ATOM 694 N N . LYS A 1 87 ? 4.452 -0.894 -1.648 1.00 95.12 87 LYS A N 1
ATOM 695 C CA . LYS A 1 87 ? 3.642 0.120 -2.337 1.00 95.12 87 LYS A CA 1
ATOM 696 C C . LYS A 1 87 ? 3.096 -0.390 -3.668 1.00 95.12 87 LYS A C 1
ATOM 698 O O . LYS A 1 87 ? 1.928 -0.149 -3.963 1.00 95.12 87 LYS A O 1
ATOM 703 N N . GLU A 1 88 ? 3.898 -1.120 -4.445 1.00 94.75 88 GLU A N 1
ATOM 704 C CA . GLU A 1 88 ? 3.462 -1.770 -5.688 1.00 94.75 88 GLU A CA 1
ATOM 705 C C . GLU A 1 88 ? 2.333 -2.784 -5.422 1.00 94.75 88 GLU A C 1
ATOM 707 O O . GLU A 1 88 ? 1.311 -2.761 -6.112 1.00 94.75 88 GLU A O 1
ATOM 712 N N . ALA A 1 89 ? 2.469 -3.632 -4.396 1.00 96.50 89 ALA A N 1
ATOM 713 C CA . ALA A 1 89 ? 1.458 -4.632 -4.050 1.00 96.50 89 ALA A CA 1
ATOM 714 C C . ALA A 1 89 ? 0.138 -4.000 -3.581 1.00 96.50 89 ALA A C 1
ATOM 716 O O . ALA A 1 89 ? -0.932 -4.410 -4.031 1.00 96.50 89 ALA A O 1
ATOM 717 N N . VAL A 1 90 ? 0.201 -2.970 -2.731 1.00 97.69 90 VAL A N 1
ATOM 718 C CA . VAL A 1 90 ? -0.992 -2.231 -2.288 1.00 97.69 90 VAL A CA 1
ATOM 719 C C . VAL A 1 90 ? -1.664 -1.531 -3.467 1.00 97.69 90 VAL A C 1
ATOM 721 O O . VAL A 1 90 ? -2.873 -1.650 -3.635 1.00 97.69 90 VAL A O 1
ATOM 724 N N . ALA A 1 91 ? -0.907 -0.840 -4.322 1.00 97.06 91 ALA A N 1
ATOM 725 C CA . ALA A 1 91 ? -1.462 -0.159 -5.491 1.00 97.06 91 ALA A CA 1
ATOM 726 C C . ALA A 1 91 ? -2.154 -1.134 -6.461 1.00 97.06 91 ALA A C 1
ATOM 728 O O . ALA A 1 91 ? -3.236 -0.841 -6.981 1.00 97.06 91 ALA A O 1
ATOM 729 N N . LYS A 1 92 ? -1.563 -2.318 -6.663 1.00 96.25 92 LYS A N 1
ATOM 730 C CA . LYS A 1 92 ? -2.168 -3.400 -7.446 1.00 96.25 92 LYS A CA 1
ATOM 731 C C . LYS A 1 92 ? -3.480 -3.878 -6.820 1.00 96.25 92 LYS A C 1
ATOM 733 O O . LYS A 1 92 ? -4.489 -3.891 -7.517 1.00 96.25 92 LYS A O 1
ATOM 738 N N . ALA A 1 93 ? -3.485 -4.181 -5.521 1.00 97.56 93 ALA A N 1
ATOM 739 C CA . ALA A 1 93 ? -4.681 -4.624 -4.801 1.00 97.56 93 ALA A CA 1
ATOM 740 C C . ALA A 1 93 ? -5.824 -3.599 -4.881 1.00 97.56 93 ALA A C 1
ATOM 742 O O . ALA A 1 93 ? -6.970 -3.948 -5.157 1.00 97.56 93 ALA A O 1
ATOM 743 N N . VAL A 1 94 ? -5.508 -2.313 -4.704 1.00 96.38 94 VAL A N 1
ATOM 744 C CA . VAL A 1 94 ? -6.486 -1.226 -4.847 1.00 96.38 94 VAL A CA 1
ATOM 745 C C . VAL A 1 94 ? -7.033 -1.188 -6.274 1.00 96.38 94 VAL A C 1
ATOM 747 O O . VAL A 1 94 ? -8.242 -1.129 -6.462 1.00 96.38 94 VAL A O 1
ATOM 750 N N . THR A 1 95 ? -6.169 -1.268 -7.289 1.00 94.88 95 THR A N 1
ATOM 751 C CA . THR A 1 95 ? -6.596 -1.283 -8.698 1.00 94.88 95 THR A CA 1
ATOM 752 C C . THR A 1 95 ? -7.539 -2.452 -8.992 1.00 94.88 95 THR A C 1
ATOM 754 O O . THR A 1 95 ? -8.583 -2.256 -9.613 1.00 94.88 95 THR A O 1
ATOM 757 N N . GLU A 1 96 ? -7.200 -3.655 -8.528 1.00 95.38 96 GLU A N 1
ATOM 758 C CA . GLU A 1 96 ? -7.993 -4.872 -8.738 1.00 95.38 96 GLU A CA 1
ATOM 759 C C . GLU A 1 96 ? -9.353 -4.791 -8.034 1.00 95.38 96 GLU A C 1
ATOM 761 O O . GLU A 1 96 ? -10.384 -5.052 -8.656 1.00 95.38 96 GLU A O 1
ATOM 766 N N . TYR A 1 97 ? -9.383 -4.337 -6.779 1.00 95.12 97 TYR A N 1
ATOM 767 C CA . TYR A 1 97 ? -10.633 -4.130 -6.048 1.00 95.12 97 TYR A CA 1
ATOM 768 C C . TYR A 1 97 ? -11.508 -3.060 -6.711 1.00 95.12 97 TYR A C 1
ATOM 770 O O . TYR A 1 97 ? -12.689 -3.291 -6.975 1.00 95.12 97 TYR A O 1
ATOM 778 N N . CYS A 1 98 ? -10.937 -1.898 -7.038 1.00 92.00 98 CYS A N 1
ATOM 779 C CA . CYS A 1 98 ? -11.671 -0.773 -7.617 1.00 92.00 98 CYS A CA 1
ATOM 780 C C . CYS A 1 98 ? -12.152 -1.035 -9.051 1.00 92.00 98 CYS A C 1
ATOM 782 O O . CYS A 1 98 ? -13.087 -0.378 -9.503 1.00 92.00 98 CYS A O 1
ATOM 784 N N . ALA A 1 99 ? -11.556 -1.989 -9.772 1.00 91.88 99 ALA A N 1
ATOM 785 C CA . ALA A 1 99 ? -12.066 -2.429 -11.069 1.00 91.88 99 ALA A CA 1
ATOM 786 C C . ALA A 1 99 ? -13.419 -3.156 -10.953 1.00 91.88 99 ALA A C 1
ATOM 788 O O . ALA A 1 99 ? -14.194 -3.156 -11.907 1.00 91.88 99 ALA A O 1
ATOM 789 N N . ILE A 1 100 ? -13.709 -3.753 -9.792 1.00 90.50 100 ILE A N 1
ATOM 790 C CA . ILE A 1 100 ? -14.952 -4.488 -9.517 1.00 90.50 100 ILE A CA 1
ATOM 791 C C . ILE A 1 100 ? -15.921 -3.612 -8.711 1.00 90.50 100 ILE A C 1
ATOM 793 O O . ILE A 1 100 ? -17.094 -3.491 -9.059 1.00 90.50 100 ILE A O 1
ATOM 797 N N . ALA A 1 101 ? -15.427 -2.969 -7.652 1.00 90.38 101 ALA A N 1
ATOM 798 C CA . ALA A 1 101 ? -16.186 -2.140 -6.720 1.00 90.38 101 ALA A CA 1
ATOM 799 C C . ALA A 1 101 ? -15.865 -0.645 -6.906 1.00 90.38 101 ALA A C 1
ATOM 801 O O . ALA A 1 101 ? -15.494 0.061 -5.970 1.00 90.38 101 ALA A O 1
ATOM 802 N N . SER A 1 102 ? -16.002 -0.142 -8.135 1.00 85.94 102 SER A N 1
ATOM 803 C CA . SER A 1 102 ? -15.595 1.223 -8.513 1.00 85.94 102 SER A CA 1
ATOM 804 C C . SER A 1 102 ? -16.245 2.329 -7.671 1.00 85.94 102 SER A C 1
ATOM 806 O O . SER A 1 102 ? -15.601 3.337 -7.364 1.00 85.94 102 SER A O 1
ATOM 808 N N . HIS A 1 103 ? -17.492 2.130 -7.237 1.00 85.44 103 HIS A N 1
ATOM 809 C CA . HIS A 1 103 ? -18.210 3.084 -6.391 1.00 85.44 103 HIS A CA 1
ATOM 810 C C . HIS A 1 103 ? -17.570 3.247 -4.999 1.00 85.44 103 HIS A C 1
ATOM 812 O O . HIS A 1 103 ? -17.474 4.373 -4.510 1.00 85.44 103 HIS A O 1
ATOM 818 N N . ASP A 1 104 ? -17.066 2.166 -4.391 1.00 89.19 104 ASP A N 1
ATOM 819 C CA . ASP A 1 104 ? -16.389 2.203 -3.080 1.00 89.19 104 ASP A CA 1
ATOM 820 C C . ASP A 1 104 ? -15.110 3.050 -3.128 1.00 89.19 104 ASP A C 1
ATOM 822 O O . ASP A 1 104 ? -14.711 3.665 -2.138 1.00 89.19 104 ASP A O 1
ATOM 826 N N . CYS A 1 105 ? -14.480 3.109 -4.302 1.00 87.94 105 CYS A N 1
ATOM 827 C CA . CYS A 1 105 ? -13.267 3.876 -4.548 1.00 87.94 105 CYS A CA 1
ATOM 828 C C . CYS A 1 105 ? -13.540 5.316 -5.002 1.00 87.94 105 CYS A C 1
ATOM 830 O O . CYS A 1 105 ? -12.605 6.043 -5.336 1.00 87.94 105 CYS A O 1
ATOM 832 N N . GLY A 1 106 ? -14.805 5.750 -5.018 1.00 82.00 106 GLY A N 1
ATOM 833 C CA . GLY A 1 106 ? -15.192 7.113 -5.378 1.00 82.00 106 GLY A CA 1
ATOM 834 C C . GLY A 1 106 ? -15.215 7.396 -6.882 1.00 82.00 106 GLY A C 1
ATOM 835 O O . GLY A 1 106 ? -15.212 8.569 -7.272 1.00 82.00 106 GLY A O 1
ATOM 836 N N . ALA A 1 107 ? -15.255 6.362 -7.732 1.00 79.12 107 ALA A N 1
ATOM 837 C CA . ALA A 1 107 ? -15.380 6.535 -9.176 1.00 79.12 107 ALA A CA 1
ATOM 838 C C . ALA A 1 107 ? -16.692 7.251 -9.532 1.00 79.12 107 ALA A C 1
ATOM 840 O O . ALA A 1 107 ? -17.773 6.860 -9.095 1.00 79.12 107 ALA A O 1
ATOM 841 N N . ARG A 1 108 ? -16.607 8.297 -10.363 1.00 74.81 108 ARG A N 1
ATOM 842 C CA . ARG A 1 108 ? -17.795 8.982 -10.910 1.00 74.81 108 ARG A CA 1
ATOM 843 C C . ARG A 1 108 ? -18.444 8.216 -12.060 1.00 74.81 108 ARG A C 1
ATOM 845 O O . ARG A 1 108 ? -19.644 8.340 -12.266 1.00 74.81 108 ARG A O 1
ATOM 852 N N . ASP A 1 109 ? -17.633 7.486 -12.818 1.00 77.12 109 ASP A N 1
ATOM 853 C CA . ASP A 1 109 ? -18.055 6.685 -13.961 1.00 77.12 109 ASP A CA 1
ATOM 854 C C . ASP A 1 109 ? -17.652 5.225 -13.708 1.00 77.12 109 ASP A C 1
ATOM 856 O O . ASP A 1 109 ? -16.450 4.941 -13.663 1.00 77.12 109 ASP A O 1
ATOM 860 N N . PRO A 1 110 ? -18.616 4.304 -13.534 1.00 72.88 110 PRO A N 1
ATOM 861 C CA . PRO A 1 110 ? -18.324 2.903 -13.259 1.00 72.88 110 PRO A CA 1
ATOM 862 C C . PRO A 1 110 ? -17.647 2.185 -14.433 1.00 72.88 110 PRO A C 1
ATOM 864 O O . PRO A 1 110 ? -17.022 1.151 -14.214 1.00 72.88 110 PRO A O 1
ATOM 867 N N . ASN A 1 111 ? -17.719 2.723 -15.657 1.00 75.31 111 ASN A N 1
ATOM 868 C CA . ASN A 1 111 ? -17.065 2.134 -16.828 1.00 75.31 111 ASN A CA 1
ATOM 869 C C . ASN A 1 111 ? -15.589 2.529 -16.953 1.00 75.31 111 ASN A C 1
ATOM 871 O O . ASN A 1 111 ? -14.866 1.968 -17.782 1.00 75.31 111 ASN A O 1
ATOM 875 N N . ARG A 1 112 ? -15.121 3.501 -16.162 1.00 77.12 112 ARG A N 1
ATOM 876 C CA . ARG A 1 112 ? -13.729 3.939 -16.189 1.00 77.12 112 ARG A CA 1
ATOM 877 C C . ARG A 1 112 ? -12.920 3.179 -15.146 1.00 77.12 112 ARG A C 1
ATOM 879 O O . ARG A 1 112 ? -13.056 3.412 -13.949 1.00 77.12 112 ARG A O 1
ATOM 886 N N . VAL A 1 113 ? -11.998 2.347 -15.620 1.00 81.38 113 VAL A N 1
ATOM 887 C CA . VAL A 1 113 ? -11.014 1.691 -14.752 1.00 81.38 113 VAL A CA 1
ATOM 888 C C . VAL A 1 113 ? -10.044 2.737 -14.202 1.00 81.38 113 VAL A C 1
ATOM 890 O O . VAL A 1 113 ? -9.421 3.490 -14.958 1.00 81.38 113 VAL A O 1
ATOM 893 N N . ILE A 1 114 ? -9.928 2.790 -12.876 1.00 86.25 114 ILE A N 1
ATOM 894 C CA . ILE A 1 114 ? -8.965 3.632 -12.168 1.00 86.25 114 ILE A CA 1
ATOM 895 C C . ILE A 1 114 ? -7.721 2.790 -11.899 1.00 86.25 114 ILE A C 1
ATOM 897 O O . ILE A 1 114 ? -7.811 1.733 -11.284 1.00 86.25 114 ILE A O 1
ATOM 901 N N . ILE A 1 115 ? -6.567 3.274 -12.351 1.00 89.56 115 ILE A N 1
ATOM 902 C CA . ILE A 1 115 ? -5.278 2.627 -12.112 1.00 89.56 115 ILE A CA 1
ATOM 903 C C . ILE A 1 115 ? -4.579 3.372 -10.981 1.00 89.56 115 ILE A C 1
ATOM 905 O O . ILE A 1 115 ? -4.368 4.583 -11.077 1.00 89.56 115 ILE A O 1
ATOM 909 N N . TYR A 1 116 ? -4.218 2.638 -9.933 1.00 92.81 116 TYR A N 1
ATOM 910 C CA . TYR A 1 116 ? -3.386 3.120 -8.839 1.00 92.81 116 TYR A CA 1
ATOM 911 C C . TYR A 1 116 ? -1.952 2.635 -9.044 1.00 92.81 116 TYR A C 1
ATOM 913 O O . TYR A 1 116 ? -1.708 1.506 -9.471 1.00 92.81 116 TYR A O 1
ATOM 921 N N . THR A 1 117 ? -0.997 3.496 -8.722 1.00 93.44 117 THR A N 1
ATOM 922 C CA . THR A 1 117 ? 0.440 3.232 -8.769 1.00 93.44 117 THR A CA 1
ATOM 923 C C . THR A 1 117 ? 1.039 3.390 -7.373 1.00 93.44 117 THR A C 1
ATOM 925 O O . THR A 1 117 ? 0.401 3.909 -6.450 1.00 93.44 117 THR A O 1
ATOM 928 N N . ALA A 1 118 ? 2.289 2.956 -7.208 1.00 93.31 118 ALA A N 1
ATOM 929 C CA . ALA A 1 118 ? 3.020 3.104 -5.951 1.00 93.31 118 ALA A CA 1
ATOM 930 C C . ALA A 1 118 ? 3.090 4.568 -5.463 1.00 93.31 118 ALA A C 1
ATOM 932 O O . ALA A 1 118 ? 3.180 4.801 -4.259 1.00 93.31 118 ALA A O 1
ATOM 933 N N . ASP A 1 119 ? 2.976 5.551 -6.367 1.00 91.31 119 ASP A N 1
ATOM 934 C CA . ASP A 1 119 ? 2.998 6.982 -6.036 1.00 91.31 119 ASP A CA 1
ATOM 935 C C . ASP A 1 119 ? 1.780 7.432 -5.222 1.00 91.31 119 ASP A C 1
ATOM 937 O O . ASP A 1 119 ? 1.832 8.466 -4.557 1.00 91.31 119 ASP A O 1
ATOM 941 N N . GLN A 1 120 ? 0.675 6.681 -5.274 1.00 94.81 120 GLN A N 1
ATOM 942 C CA . GLN A 1 120 ? -0.520 6.956 -4.476 1.00 94.81 120 GLN A CA 1
ATOM 943 C C . GLN A 1 120 ? -0.462 6.331 -3.080 1.00 94.81 120 GLN A C 1
ATOM 945 O O . GLN A 1 120 ? -1.267 6.701 -2.226 1.00 94.81 120 GLN A O 1
ATOM 950 N N . VAL A 1 121 ? 0.462 5.399 -2.832 1.00 96.25 121 VAL A N 1
ATOM 951 C CA . VAL A 1 121 ? 0.583 4.700 -1.550 1.00 96.25 121 VAL A CA 1
ATOM 952 C C . VAL A 1 121 ? 1.617 5.414 -0.691 1.00 96.25 121 VAL A C 1
ATOM 954 O O . VAL A 1 121 ? 2.798 5.509 -1.033 1.00 96.25 121 VAL A O 1
ATOM 957 N N . HIS A 1 122 ? 1.185 5.914 0.460 1.00 95.50 122 HIS A N 1
ATOM 958 C CA . HIS A 1 122 ? 2.031 6.703 1.345 1.00 95.50 122 HIS A CA 1
ATOM 959 C C . HIS A 1 122 ? 2.035 6.121 2.752 1.00 95.50 122 HIS A C 1
ATOM 961 O O . HIS A 1 122 ? 0.992 5.786 3.307 1.00 95.50 122 HIS A O 1
ATOM 967 N N . LEU A 1 123 ? 3.224 6.037 3.341 1.00 93.19 123 LEU A N 1
ATOM 968 C CA . LEU A 1 123 ? 3.393 5.600 4.720 1.00 93.19 123 LEU A CA 1
ATOM 969 C C . LEU A 1 123 ? 3.124 6.760 5.676 1.00 93.19 123 LEU A C 1
ATOM 971 O O . LEU A 1 123 ? 3.444 7.913 5.378 1.00 93.19 123 LEU A O 1
ATOM 975 N N . VAL A 1 124 ? 2.559 6.447 6.835 1.00 92.00 124 VAL A N 1
ATOM 976 C CA . VAL A 1 124 ? 2.473 7.388 7.956 1.00 92.00 124 VAL A CA 1
ATOM 977 C C . VAL A 1 124 ? 3.859 7.463 8.606 1.00 92.00 124 VAL A C 1
ATOM 979 O O . VAL A 1 124 ? 4.436 6.411 8.840 1.00 92.00 124 VAL A O 1
ATOM 982 N N . PRO A 1 125 ? 4.434 8.643 8.897 1.00 86.56 125 PRO A N 1
ATOM 983 C CA . PRO A 1 125 ? 5.732 8.758 9.565 1.00 86.56 125 PRO A CA 1
ATOM 984 C C . PRO A 1 125 ? 5.782 8.052 10.928 1.00 86.56 125 PRO A C 1
ATOM 986 O O . PRO A 1 125 ? 4.757 7.845 11.569 1.00 86.56 125 PRO A O 1
ATOM 989 N N . ASP A 1 126 ? 6.992 7.709 11.382 1.00 73.00 126 ASP A N 1
ATOM 990 C CA . ASP A 1 126 ? 7.295 7.193 12.732 1.00 73.00 126 ASP A CA 1
ATOM 991 C C . ASP A 1 126 ? 6.598 5.889 13.170 1.00 73.00 126 ASP A C 1
ATOM 993 O O . ASP A 1 126 ? 6.899 5.371 14.245 1.00 73.00 126 ASP A O 1
ATOM 997 N N . PHE A 1 127 ? 5.774 5.284 12.310 1.00 65.56 127 PHE A N 1
ATOM 998 C CA . PHE A 1 127 ? 5.051 4.031 12.557 1.00 65.56 127 PHE A CA 1
ATOM 999 C C . PHE A 1 127 ? 5.941 2.870 13.040 1.00 65.56 127 PHE A C 1
ATOM 1001 O O . PHE A 1 127 ? 5.504 1.995 13.784 1.00 65.56 127 PHE A O 1
ATOM 1008 N N . LEU A 1 128 ? 7.213 2.901 12.652 1.00 61.16 128 LEU A N 1
ATOM 1009 C CA . LEU A 1 128 ? 8.203 1.869 12.936 1.00 61.16 128 LEU A CA 1
ATOM 1010 C C . LEU A 1 128 ? 8.869 1.986 14.306 1.00 61.16 128 LEU A C 1
ATOM 1012 O O . LEU A 1 128 ? 9.475 1.024 14.774 1.00 61.16 128 LEU A O 1
ATOM 1016 N N . LYS A 1 129 ? 8.792 3.156 14.949 1.00 57.91 129 LYS A N 1
ATOM 1017 C CA . LYS A 1 129 ? 9.455 3.397 16.240 1.00 57.91 129 LYS A CA 1
ATOM 1018 C C . LYS A 1 129 ? 8.692 2.780 17.406 1.00 57.91 129 LYS A C 1
ATOM 1020 O O . LYS A 1 129 ? 9.307 2.410 18.399 1.00 57.91 129 LYS A O 1
ATOM 1025 N N . GLU A 1 130 ? 7.373 2.667 17.280 1.00 60.69 130 GLU A N 1
ATOM 1026 C CA . GLU A 1 130 ? 6.509 2.212 18.371 1.00 60.69 130 GLU A CA 1
ATOM 1027 C C . GLU A 1 130 ? 6.175 0.722 18.279 1.00 60.69 130 GLU A C 1
ATOM 1029 O O . GLU A 1 130 ? 6.070 0.054 19.303 1.00 60.69 130 GLU A O 1
ATOM 1034 N N . ASN A 1 131 ? 6.022 0.183 17.064 1.00 69.06 131 ASN A N 1
ATOM 1035 C CA . ASN A 1 131 ? 5.525 -1.173 16.856 1.00 69.06 131 ASN A CA 1
ATOM 1036 C C . ASN A 1 131 ? 6.230 -1.842 15.664 1.00 69.06 131 ASN A C 1
ATOM 1038 O O . ASN A 1 131 ? 5.759 -1.714 14.535 1.00 69.06 131 ASN A O 1
ATOM 1042 N N . PRO A 1 132 ? 7.314 -2.611 15.882 1.00 71.88 132 PRO A N 1
ATOM 1043 C CA . PRO A 1 132 ? 8.171 -3.100 14.800 1.00 71.88 132 PRO A CA 1
ATOM 1044 C C . PRO A 1 132 ? 7.458 -4.038 13.820 1.00 71.88 132 PRO A C 1
ATOM 1046 O O . PRO A 1 132 ? 7.935 -4.210 12.711 1.00 71.88 132 PRO A O 1
ATOM 1049 N N . ASN A 1 133 ? 6.314 -4.620 14.190 1.00 82.62 133 ASN A N 1
ATOM 1050 C CA . ASN A 1 133 ? 5.560 -5.543 13.335 1.00 82.62 133 ASN A CA 1
ATOM 1051 C C . ASN A 1 133 ? 4.336 -4.891 12.682 1.00 82.62 133 ASN A C 1
ATOM 1053 O O . ASN A 1 133 ? 3.494 -5.602 12.131 1.00 82.62 133 ASN A O 1
ATOM 1057 N N . HIS A 1 134 ? 4.203 -3.567 12.785 1.00 86.56 134 HIS A N 1
ATOM 1058 C CA . HIS A 1 134 ? 3.078 -2.837 12.226 1.00 86.56 134 HIS A CA 1
ATOM 1059 C C . HIS A 1 134 ? 3.523 -1.867 11.137 1.00 86.56 134 HIS A C 1
ATOM 1061 O O . HIS A 1 134 ? 4.593 -1.269 11.213 1.00 86.56 134 HIS A O 1
ATOM 1067 N N . LEU A 1 135 ? 2.671 -1.702 10.129 1.00 88.94 135 LEU A N 1
ATOM 1068 C CA . LEU A 1 135 ? 2.882 -0.805 8.998 1.00 88.94 135 LEU A CA 1
ATOM 1069 C C . LEU A 1 135 ? 1.639 0.065 8.832 1.00 88.94 135 LEU A C 1
ATOM 1071 O O . LEU A 1 135 ? 0.547 -0.460 8.626 1.00 88.94 135 LEU A O 1
ATOM 1075 N N . ALA A 1 136 ? 1.800 1.382 8.970 1.00 92.50 136 ALA A N 1
ATOM 1076 C CA . ALA A 1 136 ? 0.706 2.341 8.854 1.00 92.50 136 ALA A CA 1
ATOM 1077 C C . ALA A 1 136 ? 0.814 3.125 7.545 1.00 92.50 136 ALA A C 1
ATOM 1079 O O . ALA A 1 136 ? 1.879 3.649 7.210 1.00 92.50 136 ALA A O 1
ATOM 1080 N N . PHE A 1 137 ? -0.283 3.205 6.797 1.00 95.50 137 PHE A N 1
ATOM 1081 C CA . PHE A 1 137 ? -0.301 3.811 5.468 1.00 95.50 137 PHE A CA 1
ATOM 1082 C C . PHE A 1 137 ? -1.703 4.271 5.062 1.00 95.50 137 PHE A C 1
ATOM 1084 O O . PHE A 1 137 ? -2.708 3.882 5.654 1.00 95.50 137 PHE A O 1
ATOM 1091 N N . TYR A 1 138 ? -1.755 5.102 4.029 1.00 96.88 138 TYR A N 1
ATOM 1092 C CA . TYR A 1 138 ? -2.974 5.571 3.374 1.00 96.88 138 TYR A CA 1
ATOM 1093 C C . TYR A 1 138 ? -2.771 5.581 1.857 1.00 96.88 138 TYR A C 1
ATOM 1095 O O . TYR A 1 138 ? -1.640 5.526 1.359 1.00 96.88 138 TYR A O 1
ATOM 1103 N N . VAL A 1 139 ? -3.878 5.649 1.117 1.00 97.00 139 VAL A N 1
ATOM 1104 C CA . VAL A 1 139 ? -3.867 5.642 -0.350 1.00 97.00 139 VAL A CA 1
ATOM 1105 C C . VAL A 1 139 ? -4.602 6.864 -0.877 1.00 97.00 139 VAL A C 1
ATOM 1107 O O . VAL A 1 139 ? -5.790 7.050 -0.617 1.00 97.00 139 VAL A O 1
ATOM 1110 N N . ASN A 1 140 ? -3.897 7.699 -1.631 1.00 94.81 140 ASN A N 1
ATOM 1111 C CA . ASN A 1 140 ? -4.482 8.867 -2.273 1.00 94.81 140 ASN A CA 1
ATOM 1112 C C . ASN A 1 140 ? -5.152 8.516 -3.603 1.00 94.81 140 ASN A C 1
ATOM 1114 O O . ASN A 1 140 ? -4.760 7.593 -4.312 1.00 94.81 140 ASN A O 1
ATOM 1118 N N . GLN A 1 141 ? -6.171 9.287 -3.958 1.00 91.50 141 GLN A N 1
ATOM 1119 C CA . GLN A 1 141 ? -6.818 9.199 -5.257 1.00 91.50 141 GLN A CA 1
ATOM 112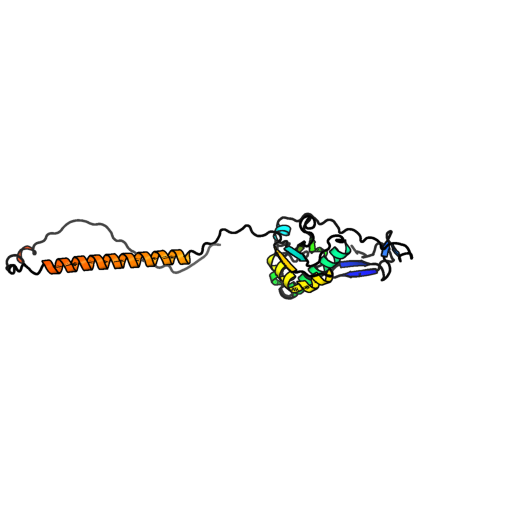0 C C . GLN A 1 141 ? -5.858 9.688 -6.352 1.00 91.50 141 GLN A C 1
ATOM 1122 O O . GLN A 1 141 ? -5.209 10.725 -6.170 1.00 91.50 141 GLN A O 1
ATOM 1127 N N . PRO A 1 142 ? -5.783 9.006 -7.510 1.00 88.69 142 PRO A N 1
ATOM 1128 C CA . PRO A 1 142 ? -5.038 9.507 -8.649 1.00 88.69 142 PRO A CA 1
ATOM 1129 C C . PRO A 1 142 ? -5.562 10.884 -9.091 1.00 88.69 142 PRO A C 1
ATOM 1131 O O . PRO A 1 142 ? -6.754 11.190 -8.925 1.00 88.69 142 PRO A O 1
ATOM 1134 N N . PRO A 1 143 ? -4.708 11.726 -9.699 1.00 81.31 143 PRO A N 1
ATOM 1135 C CA . PRO A 1 143 ? -5.124 13.027 -10.205 1.00 81.31 143 PRO A CA 1
ATOM 1136 C C . PRO A 1 143 ? -6.343 12.918 -11.133 1.00 81.31 143 PRO A C 1
ATOM 1138 O O . PRO A 1 143 ? -6.352 12.151 -12.094 1.00 81.31 143 PRO A O 1
ATOM 1141 N N . GLY A 1 144 ? -7.388 13.700 -10.849 1.00 74.25 144 GLY A N 1
ATOM 1142 C CA . GLY A 1 144 ? -8.608 13.748 -11.664 1.00 74.25 144 GLY A CA 1
ATOM 1143 C C . GLY A 1 144 ? -9.638 12.641 -11.399 1.00 74.25 144 GLY A C 1
ATOM 1144 O O . GLY A 1 144 ? -10.662 12.617 -12.082 1.00 74.25 144 GLY A O 1
ATOM 1145 N N . VAL A 1 145 ? -9.400 11.755 -10.425 1.00 74.56 145 VAL A N 1
ATOM 1146 C CA . VAL A 1 145 ? -10.360 10.719 -9.996 1.00 74.56 145 VAL A CA 1
ATOM 1147 C C . VAL A 1 145 ? -11.131 11.146 -8.743 1.00 74.56 145 VAL A C 1
ATOM 1149 O O . VAL A 1 145 ? -12.333 10.904 -8.650 1.00 74.56 145 VAL A O 1
ATOM 1152 N N . GLY A 1 146 ? -10.469 11.845 -7.816 1.00 64.38 146 GLY A N 1
ATOM 1153 C CA . GLY A 1 146 ? -11.073 12.284 -6.557 1.00 64.38 146 GLY A CA 1
ATOM 1154 C C . GLY A 1 146 ? -12.247 13.255 -6.732 1.00 64.38 146 GLY A C 1
ATOM 1155 O O . GLY A 1 146 ? -12.223 14.174 -7.560 1.00 64.38 146 GLY A O 1
ATOM 1156 N N . GLN A 1 147 ? -13.285 13.081 -5.910 1.00 67.56 147 GLN A N 1
ATOM 1157 C CA . GLN A 1 147 ? -14.299 14.119 -5.716 1.00 67.56 147 GLN A CA 1
ATOM 1158 C C . GLN A 1 147 ? -13.676 15.314 -4.967 1.00 67.56 147 GLN A C 1
ATOM 1160 O O . GLN A 1 147 ? -12.695 15.129 -4.243 1.00 67.56 147 GLN A O 1
ATOM 1165 N N . PRO A 1 148 ? -14.202 16.546 -5.112 1.00 66.75 148 PRO A N 1
ATOM 1166 C CA . PRO A 1 148 ? -13.703 17.684 -4.345 1.00 66.75 148 PRO A CA 1
ATOM 1167 C C . PRO A 1 148 ? -13.820 17.363 -2.849 1.00 66.75 148 PRO A C 1
ATOM 1169 O O . PRO A 1 148 ? -14.904 17.027 -2.382 1.00 66.75 148 PRO A O 1
ATOM 1172 N N . GLY A 1 149 ? -12.703 17.402 -2.119 1.00 69.62 149 GLY A N 1
ATOM 1173 C CA . GLY A 1 149 ? -12.653 17.034 -0.697 1.00 69.62 149 GLY A CA 1
ATOM 1174 C C . GLY A 1 149 ? -12.465 15.539 -0.395 1.00 69.62 149 GLY A C 1
ATOM 1175 O O . GLY A 1 149 ? -12.215 15.206 0.755 1.00 69.62 149 GLY A O 1
ATOM 1176 N N . LYS A 1 150 ? -12.504 14.642 -1.393 1.00 76.75 150 LYS A N 1
ATOM 1177 C CA . LYS A 1 150 ? -12.170 13.210 -1.246 1.00 76.75 150 LYS A CA 1
ATOM 1178 C C . LYS A 1 150 ? -10.906 12.870 -2.034 1.00 76.75 150 LYS A C 1
ATOM 1180 O O . LYS A 1 150 ? -10.963 12.293 -3.120 1.00 76.75 150 LYS A O 1
ATOM 1185 N N . SER A 1 151 ? -9.757 13.278 -1.499 1.00 87.69 151 SER A N 1
ATOM 1186 C CA . SER A 1 151 ? -8.437 13.026 -2.097 1.00 87.69 151 SER A CA 1
ATOM 1187 C C . SER A 1 151 ? -7.793 11.712 -1.652 1.00 87.69 151 SER A C 1
ATOM 1189 O O . SER A 1 151 ? -6.741 11.360 -2.175 1.00 87.69 151 SER A O 1
ATOM 1191 N N . THR A 1 152 ? -8.403 10.990 -0.712 1.00 93.38 152 THR A N 1
ATOM 1192 C CA . THR A 1 152 ? -7.867 9.768 -0.093 1.00 93.38 152 THR A CA 1
ATOM 1193 C C . THR A 1 152 ? -8.956 8.694 -0.087 1.00 93.38 152 THR A C 1
ATOM 1195 O O . THR A 1 152 ? -10.136 9.025 0.027 1.00 93.38 152 THR A O 1
ATOM 1198 N N . ILE A 1 153 ? -8.583 7.427 -0.279 1.00 94.00 153 ILE A N 1
ATOM 1199 C CA . ILE A 1 153 ? -9.501 6.286 -0.146 1.00 94.00 153 ILE A CA 1
ATOM 1200 C C . ILE A 1 153 ? -9.975 6.209 1.303 1.00 94.00 153 ILE A C 1
ATOM 1202 O O . ILE A 1 153 ? -9.161 6.306 2.215 1.00 94.00 153 ILE A O 1
ATOM 1206 N N . GLU A 1 154 ? -11.278 6.030 1.504 1.00 94.25 154 GLU A N 1
ATOM 1207 C CA . GLU A 1 154 ? -11.869 5.924 2.838 1.00 94.25 154 GLU A CA 1
ATOM 1208 C C . GLU A 1 154 ? -11.320 4.702 3.590 1.00 94.25 154 GLU A C 1
ATOM 1210 O O . GLU A 1 154 ? -11.168 3.628 3.000 1.00 94.25 154 GLU A O 1
ATOM 1215 N N . LYS A 1 155 ? -11.040 4.841 4.894 1.00 95.12 155 LYS A N 1
ATOM 1216 C CA . LYS A 1 155 ? -10.422 3.764 5.696 1.00 95.12 155 LYS A CA 1
ATOM 1217 C C . LYS A 1 155 ? -11.182 2.439 5.631 1.00 95.12 155 LYS A C 1
ATOM 1219 O O . LYS A 1 155 ? -10.549 1.395 5.545 1.00 95.12 155 LYS A O 1
ATOM 1224 N N . ASP A 1 156 ? -12.514 2.471 5.621 1.00 94.94 156 ASP A N 1
ATOM 1225 C CA . ASP A 1 156 ? -13.339 1.259 5.599 1.00 94.94 156 ASP A CA 1
ATOM 1226 C C . ASP A 1 156 ? -13.235 0.541 4.246 1.00 94.94 156 ASP A C 1
ATOM 1228 O O . ASP A 1 156 ? -13.165 -0.686 4.189 1.00 94.94 156 ASP A O 1
ATOM 1232 N N . THR A 1 157 ? -13.152 1.300 3.148 1.00 95.88 157 THR A N 1
ATOM 1233 C CA . THR A 1 157 ? -12.840 0.752 1.822 1.00 95.88 157 THR A CA 1
ATOM 1234 C C . THR A 1 157 ? -11.426 0.185 1.800 1.00 95.88 157 THR A C 1
ATOM 1236 O O . THR A 1 157 ? -11.217 -0.921 1.305 1.00 95.88 157 THR A O 1
ATOM 1239 N N . LEU A 1 158 ? -10.451 0.904 2.364 1.00 97.38 158 LEU A N 1
ATOM 1240 C CA . LEU A 1 158 ? -9.068 0.440 2.403 1.00 97.38 158 LEU A CA 1
ATOM 1241 C C . LEU A 1 158 ? -8.935 -0.860 3.207 1.00 97.38 158 LEU A C 1
ATOM 1243 O O . LEU A 1 158 ? -8.281 -1.779 2.733 1.00 97.38 158 LEU A O 1
ATOM 1247 N N . ILE A 1 159 ? -9.617 -1.000 4.347 1.00 97.56 159 ILE A N 1
ATOM 1248 C CA . ILE A 1 159 ? -9.666 -2.249 5.127 1.00 97.56 159 ILE A CA 1
ATOM 1249 C C . ILE A 1 159 ? -10.164 -3.414 4.262 1.00 97.56 159 ILE A C 1
ATOM 1251 O O . ILE A 1 159 ? -9.455 -4.411 4.146 1.00 97.56 159 ILE A O 1
ATOM 1255 N N . LYS A 1 160 ? -11.300 -3.264 3.565 1.00 97.69 160 LYS A N 1
ATOM 1256 C CA . LYS A 1 160 ? -11.836 -4.309 2.665 1.00 97.69 160 LYS A CA 1
ATOM 1257 C C . LYS A 1 160 ? -10.845 -4.709 1.569 1.00 97.69 160 LYS A C 1
ATOM 1259 O O . LYS A 1 160 ? -10.729 -5.890 1.230 1.00 97.69 160 LYS A O 1
ATOM 1264 N N . ILE A 1 161 ? -10.124 -3.737 1.002 1.00 98.06 161 ILE A N 1
ATOM 1265 C CA . ILE A 1 161 ? -9.090 -3.988 -0.014 1.00 98.06 161 ILE A CA 1
ATOM 1266 C C . ILE A 1 161 ? -7.977 -4.859 0.572 1.00 98.06 161 ILE A C 1
ATOM 1268 O O . ILE A 1 161 ? -7.585 -5.850 -0.043 1.00 98.06 161 ILE A O 1
ATOM 1272 N N . ILE A 1 162 ? -7.485 -4.516 1.764 1.00 98.06 162 ILE A N 1
ATOM 1273 C CA . ILE A 1 162 ? -6.405 -5.265 2.411 1.00 98.06 162 ILE A CA 1
ATOM 1274 C C . ILE A 1 162 ? -6.866 -6.663 2.820 1.00 98.06 162 ILE A C 1
ATOM 1276 O O . ILE A 1 162 ? -6.150 -7.619 2.549 1.00 98.06 162 ILE A O 1
ATOM 1280 N N . GLU A 1 163 ? -8.055 -6.811 3.404 1.00 97.44 163 GLU A N 1
ATOM 1281 C CA . GLU A 1 163 ? -8.602 -8.121 3.790 1.00 97.44 163 GLU A CA 1
ATOM 1282 C C . GLU A 1 163 ? -8.752 -9.055 2.582 1.00 97.44 163 GLU A C 1
ATOM 1284 O O . GLU A 1 163 ? -8.408 -10.234 2.654 1.00 97.44 163 GLU A O 1
ATOM 1289 N N . SER A 1 164 ? -9.208 -8.522 1.444 1.00 97.31 164 SER A N 1
ATOM 1290 C CA . SER A 1 164 ? -9.374 -9.302 0.212 1.00 97.31 164 SER A CA 1
ATOM 1291 C C . SER A 1 164 ? -8.057 -9.657 -0.492 1.00 97.31 164 SER A C 1
ATOM 1293 O O . SER A 1 164 ? -8.027 -10.640 -1.229 1.00 97.31 164 SER A O 1
ATOM 1295 N N . HIS A 1 165 ? -6.969 -8.916 -0.248 1.00 97.69 165 HIS A N 1
ATOM 1296 C CA . HIS A 1 165 ? -5.670 -9.092 -0.926 1.00 97.69 165 HIS A CA 1
ATOM 1297 C C . HIS A 1 165 ? -4.499 -9.341 0.042 1.00 97.69 165 HIS A C 1
ATOM 1299 O O . HIS A 1 165 ? -3.329 -9.166 -0.315 1.00 97.69 165 HIS A O 1
ATOM 1305 N N . GLN A 1 166 ? -4.791 -9.769 1.272 1.00 95.75 166 GLN A N 1
ATOM 1306 C CA . GLN A 1 166 ? -3.804 -9.938 2.345 1.00 95.75 166 GLN A CA 1
ATOM 1307 C C . GLN A 1 166 ? -2.650 -10.879 1.971 1.00 95.75 166 GLN A C 1
ATOM 1309 O O . GLN A 1 166 ? -1.500 -10.628 2.335 1.00 95.75 166 GLN A O 1
ATOM 1314 N N . ASP A 1 167 ? -2.943 -11.933 1.204 1.00 95.38 167 ASP A N 1
ATOM 1315 C CA . ASP A 1 167 ? -1.955 -12.920 0.773 1.00 95.38 167 ASP A CA 1
ATOM 1316 C C . ASP A 1 167 ? -0.947 -12.319 -0.204 1.00 95.38 167 ASP A C 1
ATOM 1318 O O . ASP A 1 167 ? 0.250 -12.571 -0.084 1.00 95.38 167 ASP A O 1
ATOM 1322 N N . ASP A 1 168 ? -1.406 -11.518 -1.163 1.00 95.06 168 ASP A N 1
ATOM 1323 C CA . ASP A 1 168 ? -0.543 -10.918 -2.181 1.00 95.06 168 ASP A CA 1
ATOM 1324 C C . ASP A 1 168 ? 0.333 -9.814 -1.580 1.00 95.06 168 ASP A C 1
ATOM 1326 O O . ASP A 1 168 ? 1.531 -9.737 -1.871 1.00 95.06 168 ASP A O 1
ATOM 1330 N N . ILE A 1 169 ? -0.234 -9.017 -0.670 1.00 95.12 169 ILE A N 1
ATOM 1331 C CA . ILE A 1 169 ? 0.499 -7.992 0.086 1.00 95.12 169 ILE A CA 1
ATOM 1332 C C . ILE A 1 169 ? 1.513 -8.640 1.037 1.00 95.12 169 ILE A C 1
ATOM 1334 O O . ILE A 1 169 ? 2.648 -8.184 1.132 1.00 95.12 169 ILE A O 1
ATOM 1338 N N . GLY A 1 170 ? 1.143 -9.722 1.724 1.00 92.50 170 GLY A N 1
ATOM 1339 C CA . GLY A 1 170 ? 2.064 -10.463 2.587 1.00 92.50 170 GLY A CA 1
ATOM 1340 C C . GLY A 1 170 ? 3.214 -11.092 1.797 1.00 92.50 170 GLY A C 1
ATOM 1341 O O . GLY A 1 170 ? 4.384 -10.916 2.151 1.00 92.50 170 GLY A O 1
ATOM 1342 N N . LYS A 1 171 ? 2.902 -11.780 0.690 1.00 92.88 171 LYS A N 1
ATOM 1343 C CA . LYS A 1 171 ? 3.892 -12.437 -0.182 1.00 92.88 171 LYS A CA 1
ATOM 1344 C C . LYS A 1 171 ? 4.904 -11.458 -0.765 1.00 92.88 171 LYS A C 1
ATOM 1346 O O . LYS A 1 171 ? 6.072 -11.826 -0.861 1.00 92.88 171 LYS A O 1
ATOM 1351 N N . SER A 1 172 ? 4.505 -10.230 -1.114 1.00 92.25 172 SER A N 1
ATOM 1352 C CA . SER A 1 172 ? 5.440 -9.223 -1.652 1.00 92.25 172 SER A CA 1
ATOM 1353 C C . SER A 1 172 ? 6.565 -8.868 -0.672 1.00 92.25 172 SER A C 1
ATOM 1355 O O . SER A 1 172 ? 7.653 -8.470 -1.088 1.00 92.25 172 SER A O 1
ATOM 1357 N N . LEU A 1 173 ? 6.327 -9.086 0.623 1.00 88.81 173 LEU A N 1
ATOM 1358 C CA . LEU A 1 173 ? 7.270 -8.883 1.718 1.00 88.81 173 LEU A CA 1
ATOM 1359 C C . LEU A 1 173 ? 7.778 -10.200 2.332 1.00 88.81 173 LEU A C 1
ATOM 1361 O O . LEU A 1 173 ? 8.400 -10.180 3.392 1.00 88.81 173 LEU A O 1
ATOM 1365 N N . ASN A 1 174 ? 7.524 -11.348 1.690 1.00 89.81 174 ASN A N 1
ATOM 1366 C CA . ASN A 1 174 ? 7.845 -12.686 2.207 1.00 89.81 174 ASN A CA 1
ATOM 1367 C C . ASN A 1 174 ? 7.313 -12.937 3.634 1.00 89.81 174 ASN A C 1
ATOM 1369 O O . ASN A 1 174 ? 7.963 -13.582 4.456 1.00 89.81 174 ASN A O 1
ATOM 1373 N N . THR A 1 175 ? 6.127 -12.414 3.940 1.00 89.44 175 THR A N 1
ATOM 1374 C CA . THR A 1 175 ? 5.473 -12.516 5.251 1.00 89.44 175 THR A CA 1
ATOM 1375 C C . THR A 1 175 ? 3.968 -12.748 5.079 1.00 89.44 175 THR A C 1
ATOM 1377 O O . THR A 1 175 ? 3.496 -13.097 3.997 1.00 89.44 175 THR A O 1
ATOM 1380 N N . ARG A 1 176 ? 3.196 -12.593 6.155 1.00 92.31 176 ARG A N 1
ATOM 1381 C CA . ARG A 1 176 ? 1.733 -12.644 6.143 1.00 92.31 176 ARG A CA 1
ATOM 1382 C C . ARG A 1 176 ? 1.160 -11.447 6.873 1.00 92.31 176 ARG A C 1
ATOM 1384 O O . ARG A 1 176 ? 1.645 -11.089 7.949 1.00 92.31 176 ARG A O 1
ATOM 1391 N N . VAL A 1 177 ? 0.119 -10.862 6.292 1.00 94.00 177 VAL A N 1
ATOM 1392 C CA . VAL A 1 177 ? -0.747 -9.913 6.990 1.00 94.00 177 VAL A CA 1
ATOM 1393 C C . VAL A 1 177 ? -1.669 -10.725 7.897 1.00 94.00 177 VAL A C 1
ATOM 1395 O O . VAL A 1 177 ? -2.264 -11.704 7.462 1.00 94.00 177 VAL A O 1
ATOM 1398 N N . THR A 1 178 ? -1.718 -10.362 9.175 1.00 93.94 178 THR A N 1
ATOM 1399 C CA . THR A 1 178 ? -2.469 -11.095 10.216 1.00 93.94 178 THR A CA 1
ATOM 1400 C C . THR A 1 178 ? -3.605 -10.286 10.813 1.00 93.94 178 THR A C 1
ATOM 1402 O O . THR A 1 178 ? -4.494 -10.856 11.435 1.00 93.94 178 THR A O 1
ATOM 1405 N N . ASP A 1 179 ? -3.548 -8.967 10.659 1.00 94.12 179 ASP A N 1
ATOM 1406 C CA . ASP A 1 179 ? -4.541 -8.035 11.168 1.00 94.12 179 ASP A CA 1
ATOM 1407 C C . ASP A 1 179 ? -4.499 -6.753 10.336 1.00 94.12 179 ASP A C 1
ATOM 1409 O O . ASP A 1 179 ? -3.433 -6.359 9.842 1.00 94.12 179 ASP A O 1
ATOM 1413 N N . VAL A 1 180 ? -5.650 -6.102 10.212 1.00 95.75 180 VAL A N 1
ATOM 1414 C CA . VAL A 1 180 ? -5.806 -4.778 9.615 1.00 95.75 180 VAL A CA 1
ATOM 1415 C C . VAL A 1 180 ? -6.873 -4.018 10.388 1.00 95.75 180 VAL A C 1
ATOM 1417 O O . VAL A 1 180 ? -7.954 -4.531 10.661 1.00 95.75 180 VAL A O 1
ATOM 1420 N N . ARG A 1 181 ? -6.570 -2.774 10.754 1.00 94.69 181 ARG A N 1
ATOM 1421 C CA . ARG A 1 181 ? -7.488 -1.919 11.512 1.00 94.69 181 ARG A CA 1
ATOM 1422 C C . ARG A 1 181 ? -7.279 -0.441 11.178 1.00 94.69 181 ARG A C 1
ATOM 1424 O O . ARG A 1 181 ? -6.244 -0.085 10.603 1.00 94.69 181 ARG A O 1
ATOM 1431 N N . PRO A 1 182 ? -8.229 0.445 11.527 1.00 94.88 182 PRO A N 1
ATOM 1432 C CA . PRO A 1 182 ? -8.032 1.885 11.400 1.00 94.88 182 PRO A CA 1
ATOM 1433 C C . PRO A 1 182 ? -6.780 2.347 12.154 1.00 94.88 182 PRO A C 1
ATOM 1435 O O . PRO A 1 182 ? -6.529 1.897 13.272 1.00 94.88 182 PRO A O 1
ATOM 1438 N N . TYR A 1 183 ? -6.009 3.269 11.571 1.00 92.25 183 TYR A N 1
ATOM 1439 C CA . TYR A 1 183 ? -4.858 3.860 12.262 1.00 92.25 183 TYR A CA 1
ATOM 1440 C C . TYR A 1 183 ? -5.310 4.735 13.440 1.00 92.25 183 TYR A C 1
ATOM 1442 O O . TYR A 1 183 ? -4.790 4.619 14.548 1.00 92.25 183 TYR A O 1
ATOM 1450 N N . LYS A 1 184 ? -6.322 5.580 13.208 1.00 88.31 184 LYS A N 1
ATOM 1451 C CA . LYS A 1 184 ? -7.050 6.299 14.256 1.00 88.31 184 LYS A CA 1
ATOM 1452 C C . LYS A 1 184 ? -8.354 5.562 14.550 1.00 88.31 184 LYS A C 1
ATOM 1454 O O . LYS A 1 184 ? -9.268 5.556 13.721 1.00 88.31 184 LYS A O 1
ATOM 1459 N N . GLU A 1 185 ? -8.448 4.962 15.732 1.00 78.25 185 GLU A N 1
ATOM 1460 C CA . GLU A 1 185 ? -9.727 4.457 16.231 1.00 78.25 185 GLU A CA 1
ATOM 1461 C C . GLU A 1 185 ? -10.681 5.636 16.476 1.00 78.25 185 GLU A C 1
ATOM 1463 O O . GLU A 1 185 ? -10.249 6.687 16.968 1.00 78.25 185 GLU A O 1
ATOM 1468 N N . PRO A 1 186 ? -11.972 5.510 16.114 1.00 67.00 186 PRO A N 1
ATOM 1469 C CA . PRO A 1 186 ? -12.954 6.506 16.505 1.00 67.00 186 PRO A CA 1
ATOM 1470 C C . PRO A 1 186 ? -12.956 6.616 18.031 1.00 67.00 186 PRO A C 1
ATOM 1472 O O . PRO A 1 186 ? -12.834 5.610 18.733 1.00 67.00 186 PRO A O 1
ATOM 1475 N N . ALA A 1 187 ? -13.086 7.843 18.545 1.00 64.25 187 ALA A N 1
ATOM 1476 C CA . ALA A 1 187 ? -13.247 8.050 19.979 1.00 64.25 187 ALA A CA 1
ATOM 1477 C C . ALA A 1 187 ? -14.365 7.123 20.487 1.00 64.25 187 ALA A C 1
ATOM 1479 O O . ALA A 1 187 ? -15.381 7.003 19.792 1.00 64.25 187 ALA A O 1
ATOM 1480 N N . PRO A 1 188 ? -14.196 6.453 21.645 1.00 64.56 188 PRO A N 1
ATOM 1481 C CA . PRO A 1 188 ? -15.224 5.569 22.170 1.00 64.56 188 PRO A CA 1
ATOM 1482 C C . PRO A 1 188 ? -16.540 6.342 22.215 1.00 64.56 188 PRO A C 1
ATOM 1484 O O . PRO A 1 188 ? -16.655 7.350 22.916 1.00 64.56 188 PRO A O 1
ATOM 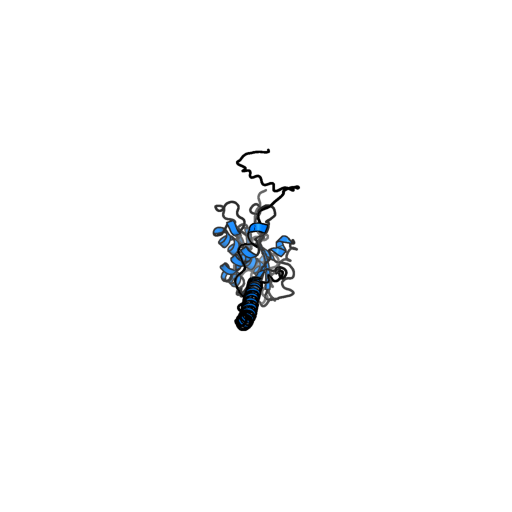1487 N N . GLY A 1 189 ? -17.498 5.906 21.395 1.00 55.66 189 GLY A N 1
ATOM 1488 C CA . GLY A 1 189 ? -18.796 6.554 21.305 1.00 55.66 189 GLY A CA 1
ATOM 1489 C C . GLY A 1 189 ? -19.488 6.544 22.669 1.00 55.66 189 GLY A C 1
ATOM 1490 O O . GLY A 1 189 ? -19.182 5.691 23.515 1.00 55.66 189 GLY A O 1
ATOM 1491 N N . PRO A 1 190 ? -20.425 7.473 22.923 1.00 62.78 190 PRO A N 1
ATOM 1492 C CA . PRO A 1 190 ? -21.291 7.350 24.084 1.00 62.78 190 PRO A CA 1
ATOM 1493 C C . PRO A 1 190 ? -21.942 5.965 24.036 1.00 62.78 190 PRO A C 1
ATOM 1495 O O . PRO A 1 190 ? -22.493 5.582 23.007 1.00 62.78 190 PRO A O 1
ATOM 1498 N N . LYS A 1 191 ? -21.817 5.189 25.122 1.00 60.19 191 LYS A N 1
ATOM 1499 C CA . LYS A 1 191 ? -22.441 3.866 25.223 1.00 60.19 191 LYS A CA 1
ATOM 1500 C C . LYS A 1 191 ? -23.935 4.047 24.972 1.00 60.19 191 LYS A C 1
ATOM 1502 O O . LYS A 1 191 ? -24.625 4.602 25.824 1.00 60.19 191 LYS A O 1
ATOM 1507 N N . GLU A 1 192 ? -24.406 3.620 23.808 1.00 63.38 192 GLU A N 1
ATOM 1508 C CA . GLU A 1 192 ? -25.821 3.600 23.472 1.00 63.38 192 GLU A CA 1
ATOM 1509 C C . GLU A 1 192 ? -26.470 2.561 24.388 1.00 63.38 192 GLU A C 1
ATOM 1511 O O . GLU A 1 192 ? -26.385 1.353 24.174 1.00 63.38 192 GLU A O 1
ATOM 1516 N N . THR A 1 193 ? -26.988 3.021 25.526 1.00 62.84 193 THR A N 1
ATOM 1517 C CA . THR A 1 193 ? -27.702 2.156 26.456 1.00 62.84 193 THR A CA 1
ATOM 1518 C C . THR A 1 193 ? -29.025 1.799 25.814 1.00 62.84 193 THR A C 1
ATOM 1520 O O . THR A 1 193 ? -29.890 2.659 25.676 1.00 62.84 193 THR A O 1
ATOM 1523 N N . ASP A 1 194 ? -29.172 0.538 25.429 1.00 72.19 194 ASP A N 1
ATOM 1524 C CA . ASP A 1 194 ? -30.419 -0.004 24.911 1.00 72.19 194 ASP A CA 1
ATOM 1525 C C . ASP A 1 194 ? -31.526 0.176 25.973 1.00 72.19 194 ASP A C 1
ATOM 1527 O O . ASP A 1 194 ? -31.514 -0.455 27.034 1.00 72.19 194 ASP A O 1
ATOM 1531 N N . TYR A 1 195 ? -32.433 1.132 25.744 1.00 71.38 195 TYR A N 1
ATOM 1532 C CA . TYR A 1 195 ? -33.485 1.533 26.692 1.00 71.38 195 TYR A CA 1
ATOM 1533 C C . TYR A 1 195 ? -34.656 0.541 26.733 1.00 71.38 195 TYR A C 1
ATOM 1535 O O . TYR A 1 195 ? -35.530 0.641 27.601 1.00 71.38 195 TYR A O 1
ATOM 1543 N N . LEU A 1 196 ? -34.684 -0.429 25.817 1.00 71.31 196 LEU A N 1
ATOM 1544 C CA . LEU A 1 196 ? -35.756 -1.409 25.672 1.00 71.31 196 LEU A CA 1
ATOM 1545 C C . LEU A 1 196 ? -36.099 -2.169 26.979 1.00 71.31 196 LEU A C 1
ATOM 1547 O O . LEU A 1 196 ? -37.278 -2.199 27.345 1.00 71.31 196 LEU A O 1
ATOM 1551 N N . PRO A 1 197 ? -35.140 -2.718 27.756 1.00 69.12 197 PRO A N 1
ATOM 1552 C CA . PRO A 1 197 ? -35.442 -3.379 29.031 1.00 69.12 197 PRO A CA 1
ATOM 1553 C C . PRO A 1 197 ? -35.959 -2.427 30.123 1.00 69.12 197 PRO A C 1
ATOM 1555 O O . PRO A 1 197 ? -36.738 -2.844 30.983 1.00 69.12 197 PRO A O 1
ATOM 1558 N N . ILE A 1 198 ? -35.571 -1.147 30.091 1.00 67.81 198 ILE A N 1
ATOM 1559 C CA . ILE A 1 198 ? -35.985 -0.142 31.086 1.00 67.81 198 ILE A CA 1
ATOM 1560 C C . ILE A 1 198 ? -37.462 0.228 30.884 1.00 67.81 198 ILE A C 1
ATOM 1562 O O . ILE A 1 198 ? -38.222 0.337 31.850 1.00 67.81 198 ILE A O 1
ATOM 1566 N N . ILE A 1 199 ? -37.900 0.342 29.628 1.00 65.19 199 ILE A N 1
ATOM 1567 C CA . ILE A 1 199 ? -39.294 0.652 29.281 1.00 65.19 199 ILE A CA 1
ATOM 1568 C C . ILE A 1 199 ? -40.216 -0.512 29.679 1.00 65.19 199 ILE A C 1
ATOM 1570 O O . ILE A 1 199 ? -41.243 -0.287 30.326 1.00 65.19 199 ILE A O 1
ATOM 1574 N N . ILE A 1 200 ? -39.813 -1.757 29.395 1.00 69.81 200 ILE A N 1
ATOM 1575 C CA . ILE A 1 200 ? -40.592 -2.961 29.736 1.00 69.81 200 ILE A CA 1
ATOM 1576 C C . ILE A 1 200 ? -40.742 -3.116 31.261 1.00 69.81 200 ILE A C 1
ATOM 1578 O O . ILE A 1 200 ? -41.830 -3.444 31.741 1.00 69.81 200 ILE A O 1
ATOM 1582 N N . GLY A 1 201 ? -39.698 -2.810 32.040 1.00 68.44 201 GLY A N 1
ATOM 1583 C CA . GLY A 1 201 ? -39.741 -2.890 33.505 1.00 68.44 201 GLY A CA 1
ATOM 1584 C C . GLY A 1 201 ? -40.760 -1.943 34.153 1.00 68.44 201 GLY A C 1
ATOM 1585 O O . GLY A 1 201 ? -41.434 -2.322 35.114 1.00 68.44 201 GLY A O 1
ATOM 1586 N N . SER A 1 202 ? -40.929 -0.735 33.606 1.00 71.06 202 SER A N 1
ATOM 1587 C CA . SER A 1 202 ? -41.856 0.264 34.164 1.00 71.06 202 SER A CA 1
ATOM 1588 C C . SER A 1 202 ? -43.334 -0.070 33.918 1.00 71.06 202 SER A C 1
ATOM 1590 O O . SER A 1 202 ? -44.165 0.114 34.811 1.00 71.06 202 SER A O 1
ATOM 1592 N N . ALA A 1 203 ? -43.666 -0.635 32.752 1.00 72.56 203 ALA A N 1
ATOM 1593 C CA . ALA A 1 203 ? -45.038 -0.998 32.401 1.00 72.56 203 ALA A CA 1
ATOM 1594 C C . ALA A 1 203 ? -45.566 -2.168 33.249 1.00 72.56 203 ALA A C 1
ATOM 1596 O O . ALA A 1 203 ? -46.699 -2.128 33.731 1.00 72.56 203 ALA A O 1
ATOM 1597 N N . VAL A 1 204 ? -44.736 -3.190 33.494 1.00 82.62 204 VAL A N 1
ATOM 1598 C CA . VAL A 1 204 ? -45.139 -4.365 34.288 1.00 82.62 204 VAL A CA 1
ATOM 1599 C C . VAL A 1 204 ? -45.349 -3.993 35.757 1.00 82.62 204 VAL A C 1
ATOM 1601 O O . VAL A 1 204 ? -46.332 -4.421 36.363 1.00 82.62 204 VAL A O 1
ATOM 1604 N N . GLY A 1 205 ? -44.483 -3.146 36.323 1.00 83.38 205 GLY A N 1
ATOM 1605 C CA . GLY A 1 205 ? -44.613 -2.691 37.710 1.00 83.38 205 GLY A CA 1
ATOM 1606 C C . GLY A 1 205 ? -45.926 -1.949 37.971 1.00 83.38 205 GLY A C 1
ATOM 1607 O O . GLY A 1 205 ? -46.600 -2.211 38.967 1.00 83.38 205 GLY A O 1
ATOM 1608 N N . LEU A 1 206 ? -46.331 -1.077 37.045 1.00 86.62 206 LEU A N 1
ATOM 1609 C CA . LEU A 1 206 ? -47.543 -0.268 37.187 1.00 86.62 206 LEU A CA 1
ATOM 1610 C C . LEU A 1 206 ? -48.820 -1.121 37.081 1.00 86.62 206 LEU A C 1
ATOM 1612 O O . LEU A 1 206 ? -49.757 -0.927 37.854 1.00 86.62 206 LEU A O 1
ATOM 1616 N N . VAL A 1 207 ? -48.831 -2.128 36.201 1.00 90.94 207 VAL A N 1
ATOM 1617 C CA . VAL A 1 207 ? -49.953 -3.076 36.068 1.00 90.94 207 VAL A CA 1
ATOM 1618 C C . VAL A 1 207 ? -50.111 -3.939 37.320 1.00 90.94 207 VAL A C 1
ATOM 1620 O O . VAL A 1 207 ? -51.225 -4.089 37.824 1.00 90.94 207 VAL A O 1
ATOM 1623 N N . VAL A 1 208 ? -49.015 -4.472 37.869 1.00 92.00 208 VAL A N 1
ATOM 1624 C CA . VAL A 1 208 ? -49.063 -5.280 39.102 1.00 92.00 208 VAL A CA 1
ATOM 1625 C C . VAL A 1 208 ? -49.585 -4.450 40.276 1.00 92.00 208 VAL A C 1
ATOM 1627 O O . VAL A 1 208 ? -50.421 -4.921 41.048 1.00 92.00 208 VAL A O 1
ATOM 1630 N N . LEU A 1 209 ? -49.154 -3.193 40.383 1.00 91.94 209 LEU A N 1
ATOM 1631 C CA . LEU A 1 209 ? -49.575 -2.294 41.455 1.00 91.94 209 LEU A CA 1
ATOM 1632 C C . LEU A 1 209 ? -51.072 -1.948 41.349 1.00 91.94 209 LEU A C 1
ATOM 1634 O O . LEU A 1 209 ? -51.781 -1.981 42.355 1.00 91.94 209 LEU A O 1
ATOM 1638 N N . LEU A 1 210 ? -51.587 -1.728 40.134 1.00 92.88 210 LEU A N 1
ATOM 1639 C CA . LEU A 1 210 ? -53.023 -1.536 39.895 1.00 92.88 210 LEU A CA 1
ATOM 1640 C C . LEU A 1 210 ? -53.852 -2.774 40.266 1.00 92.88 210 LEU A C 1
ATOM 1642 O O . LEU A 1 210 ? -54.900 -2.637 40.898 1.00 92.88 210 LEU A O 1
ATOM 1646 N N . LEU A 1 211 ? -53.384 -3.982 39.940 1.00 93.56 211 LEU A N 1
ATOM 1647 C CA . LEU A 1 211 ? -54.081 -5.223 40.303 1.00 93.56 211 LEU A CA 1
ATOM 1648 C C . LEU A 1 211 ? -54.147 -5.428 41.823 1.00 93.56 211 LEU A C 1
ATOM 1650 O O . LEU A 1 211 ? -55.190 -5.832 42.340 1.00 93.56 211 LEU A O 1
ATOM 1654 N N . LEU A 1 212 ? -53.076 -5.099 42.552 1.00 94.00 212 LEU A N 1
ATOM 1655 C CA . LEU A 1 212 ? -53.061 -5.161 44.018 1.00 94.00 212 LEU A CA 1
ATOM 1656 C C . LEU A 1 212 ? -54.036 -4.159 44.647 1.00 94.00 212 LEU A C 1
ATOM 1658 O O . LEU A 1 212 ? -54.746 -4.509 45.592 1.00 94.00 212 LEU A O 1
ATOM 1662 N N . ILE A 1 213 ? -54.122 -2.941 44.102 1.00 94.19 213 ILE A N 1
ATOM 1663 C CA . ILE A 1 213 ? -55.088 -1.931 44.558 1.00 94.19 213 ILE A CA 1
ATOM 1664 C C . ILE A 1 213 ? -56.521 -2.418 44.321 1.00 94.19 213 ILE A C 1
ATOM 1666 O O . ILE A 1 213 ? -57.339 -2.376 45.241 1.00 94.19 213 ILE A O 1
ATOM 1670 N N . LEU A 1 214 ? -56.830 -2.930 43.126 1.00 93.94 214 LEU A N 1
ATOM 1671 C CA . LEU A 1 214 ? -58.162 -3.460 42.811 1.00 93.94 214 LEU A CA 1
ATOM 1672 C C . LEU A 1 214 ? -58.540 -4.629 43.728 1.00 93.94 214 LEU A C 1
ATOM 1674 O O . LEU A 1 214 ? -59.670 -4.695 44.214 1.00 93.94 214 LEU A O 1
ATOM 1678 N N . PHE A 1 215 ? -57.589 -5.516 44.021 1.00 93.62 215 PHE A N 1
ATOM 1679 C CA . PHE A 1 215 ? -57.801 -6.624 44.946 1.00 93.62 215 PHE A CA 1
ATOM 1680 C C . PHE A 1 215 ? -58.068 -6.142 46.379 1.00 93.62 215 PHE A C 1
ATOM 1682 O O . PHE A 1 215 ? -59.002 -6.617 47.025 1.00 93.62 215 PHE A O 1
ATOM 1689 N N . ALA A 1 216 ? -57.313 -5.154 46.867 1.00 92.25 216 ALA A N 1
ATOM 1690 C CA . ALA A 1 216 ? -57.541 -4.558 48.182 1.00 92.25 216 ALA A CA 1
ATOM 1691 C C . ALA A 1 216 ? -58.919 -3.881 48.273 1.00 92.25 216 ALA A C 1
ATOM 1693 O O . ALA A 1 216 ? -59.655 -4.104 49.236 1.00 92.25 216 ALA A O 1
ATOM 1694 N N . VAL A 1 217 ? -59.316 -3.119 47.248 1.00 92.62 217 VAL A N 1
ATOM 1695 C CA . VAL A 1 217 ? -60.652 -2.501 47.165 1.00 92.62 217 VAL A CA 1
ATOM 1696 C C . VAL A 1 217 ? -61.746 -3.567 47.171 1.00 92.62 217 VAL A C 1
ATOM 1698 O O . VAL A 1 217 ? -62.735 -3.430 47.893 1.00 92.62 217 VAL A O 1
ATOM 1701 N N . TRP A 1 218 ? -61.560 -4.664 46.436 1.00 92.31 218 TRP A N 1
ATOM 1702 C CA . TRP A 1 218 ? -62.500 -5.784 46.423 1.00 92.31 218 TRP A CA 1
ATOM 1703 C C . TRP A 1 218 ? -62.646 -6.448 47.802 1.00 92.31 218 TRP A C 1
ATOM 1705 O O . TRP A 1 218 ? -63.768 -6.727 48.236 1.00 92.31 218 TRP A O 1
ATOM 1715 N N . LEU A 1 219 ? -61.547 -6.636 48.541 1.00 90.12 219 LEU A N 1
ATOM 1716 C CA . LEU A 1 219 ? -61.586 -7.155 49.914 1.00 90.12 219 LEU A CA 1
ATOM 1717 C C . LEU A 1 219 ? -62.335 -6.216 50.873 1.00 90.12 219 LEU A C 1
ATOM 1719 O O . LEU A 1 219 ? -63.135 -6.685 51.689 1.00 90.12 219 LEU A O 1
ATOM 1723 N N . LEU A 1 220 ? -62.131 -4.900 50.750 1.00 86.56 220 LEU A N 1
ATOM 1724 C CA . LEU A 1 220 ? -62.844 -3.891 51.544 1.00 86.56 220 LEU A CA 1
ATOM 1725 C C . LEU A 1 220 ? -64.340 -3.826 51.193 1.00 86.56 220 LEU A C 1
ATOM 1727 O O . LEU A 1 220 ? -65.183 -3.657 52.075 1.00 86.56 220 LEU A O 1
ATOM 1731 N N . TYR A 1 221 ? -64.698 -4.013 49.922 1.00 81.06 221 TYR A N 1
ATOM 1732 C CA . TYR A 1 221 ? -66.097 -4.072 49.493 1.00 81.06 221 TYR A CA 1
ATOM 1733 C C . TYR A 1 221 ? -66.798 -5.330 50.027 1.00 81.06 221 TYR A C 1
ATOM 1735 O O . TYR A 1 221 ? -67.924 -5.273 50.531 1.00 81.06 221 TYR A O 1
ATOM 1743 N N . ARG A 1 222 ? -66.101 -6.473 50.007 1.00 81.56 222 ARG A N 1
ATOM 1744 C CA . ARG A 1 222 ? -66.606 -7.743 50.544 1.00 81.56 222 ARG A CA 1
ATOM 1745 C C . ARG A 1 222 ? -66.800 -7.704 52.061 1.00 81.56 222 ARG A C 1
ATOM 1747 O O . ARG A 1 222 ? -67.735 -8.331 52.555 1.00 81.56 222 ARG A O 1
ATOM 1754 N N . SER A 1 223 ? -65.958 -6.987 52.808 1.00 69.56 223 SER A N 1
ATOM 1755 C CA . SER A 1 223 ? -66.144 -6.838 54.259 1.00 69.56 223 SER A CA 1
ATOM 1756 C C . SER A 1 223 ? -67.362 -5.968 54.593 1.00 69.56 223 SER A C 1
ATOM 1758 O O . SER A 1 223 ? -68.127 -6.325 55.486 1.00 69.56 223 SER A O 1
ATOM 1760 N N . ARG A 1 224 ? -67.625 -4.903 53.820 1.00 62.91 224 ARG A N 1
ATOM 1761 C CA . ARG A 1 224 ? -68.817 -4.049 53.987 1.00 62.91 224 ARG A CA 1
ATOM 1762 C C . ARG A 1 224 ? -70.126 -4.745 53.631 1.00 62.91 224 ARG A C 1
ATOM 1764 O O . ARG A 1 224 ? -71.112 -4.576 54.342 1.00 62.91 224 ARG A O 1
ATOM 1771 N N . SER A 1 225 ? -70.131 -5.585 52.596 1.00 58.00 225 SER A N 1
ATOM 1772 C CA . SER A 1 225 ? -71.309 -6.386 52.228 1.00 58.00 225 SER A CA 1
ATOM 1773 C C . SER A 1 225 ? -71.739 -7.362 53.334 1.00 58.00 225 SER A C 1
ATOM 1775 O O . SER A 1 225 ? -72.928 -7.636 53.469 1.00 58.00 225 SER A O 1
ATOM 1777 N N . LYS A 1 226 ? -70.809 -7.824 54.183 1.00 52.56 226 LYS A N 1
ATOM 1778 C CA . LYS A 1 226 ? -71.138 -8.655 55.355 1.00 52.56 226 LYS A CA 1
ATOM 1779 C C . LYS A 1 226 ? -71.756 -7.869 56.519 1.00 52.56 226 LYS A C 1
ATOM 1781 O O . LYS A 1 226 ? -72.412 -8.478 57.353 1.00 52.56 226 LYS A O 1
ATOM 1786 N N . VAL A 1 227 ? -71.566 -6.548 56.575 1.00 52.94 227 VAL A N 1
ATOM 1787 C CA . VAL A 1 227 ? -72.106 -5.673 57.636 1.00 52.94 227 VAL A CA 1
ATOM 1788 C C . VAL A 1 227 ? -73.485 -5.109 57.258 1.00 52.94 227 VAL A C 1
ATOM 1790 O O . VAL A 1 227 ? -74.321 -4.901 58.129 1.00 52.94 227 VAL A O 1
ATOM 1793 N N . ALA A 1 228 ? -73.772 -4.936 55.964 1.00 47.66 228 ALA A N 1
ATOM 1794 C CA . ALA A 1 228 ? -75.038 -4.375 55.469 1.00 47.66 228 ALA A CA 1
ATOM 1795 C C . ALA A 1 228 ? -76.234 -5.360 55.427 1.00 47.66 228 ALA A C 1
ATOM 1797 O O . ALA A 1 228 ? -77.321 -4.977 55.009 1.00 47.66 228 ALA A O 1
ATOM 1798 N N . ALA A 1 229 ? -76.070 -6.622 55.843 1.00 47.41 229 ALA A N 1
ATOM 1799 C CA . ALA A 1 229 ? -77.158 -7.612 55.860 1.00 47.41 229 ALA A CA 1
ATOM 1800 C C . ALA A 1 229 ? -78.047 -7.556 57.126 1.00 47.41 229 ALA A C 1
ATOM 1802 O O . ALA A 1 229 ? -78.988 -8.339 57.245 1.00 47.41 229 ALA A O 1
ATOM 1803 N N . THR A 1 230 ? -77.780 -6.627 58.048 1.00 45.22 230 THR A N 1
ATOM 1804 C CA . THR A 1 230 ? -78.519 -6.447 59.311 1.00 45.22 230 THR A CA 1
ATOM 1805 C C . THR A 1 230 ? -79.011 -5.010 59.463 1.00 45.22 230 THR A C 1
ATOM 1807 O O . THR A 1 230 ? -78.629 -4.332 60.400 1.00 45.22 230 THR A O 1
ATOM 1810 N N . ASP A 1 231 ? -79.827 -4.529 58.525 1.00 43.34 231 ASP A N 1
ATOM 1811 C CA . ASP A 1 231 ? -80.892 -3.557 58.815 1.00 43.34 231 ASP A CA 1
ATOM 1812 C C . ASP A 1 231 ? -81.818 -3.453 57.591 1.00 43.34 231 ASP A C 1
ATOM 1814 O O . ASP A 1 231 ? -81.381 -3.076 56.503 1.00 43.34 231 ASP A O 1
ATOM 1818 N N . LYS A 1 232 ? -83.089 -3.845 57.719 1.00 43.12 232 LYS A N 1
ATOM 1819 C CA . LYS A 1 232 ? -84.113 -3.608 56.688 1.00 43.12 232 LYS A CA 1
ATOM 1820 C C . LYS A 1 232 ? -85.188 -2.714 57.292 1.00 43.12 232 LYS A C 1
ATOM 1822 O O . LYS A 1 232 ? -86.133 -3.212 57.894 1.00 43.12 232 LYS A O 1
ATOM 1827 N N . GLY A 1 233 ? -85.023 -1.407 57.096 1.00 38.47 233 GLY A N 1
ATOM 1828 C CA . GLY A 1 233 ? -86.055 -0.393 57.292 1.00 38.47 233 GLY A CA 1
ATOM 1829 C C . GLY A 1 233 ? -86.889 -0.175 56.021 1.00 38.47 233 GLY A C 1
ATOM 1830 O O . GLY A 1 233 ? -86.349 -0.018 54.930 1.00 38.47 233 GLY A O 1
ATOM 1831 N N . GLU A 1 234 ? -88.202 -0.235 56.229 1.00 43.66 234 GLU A N 1
ATOM 1832 C CA . GLU A 1 234 ? -89.405 0.129 55.455 1.00 43.66 234 GLU A CA 1
ATOM 1833 C C . GLU A 1 234 ? -89.296 1.022 54.183 1.00 43.66 234 GLU A C 1
ATOM 1835 O O . GLU A 1 234 ? -88.496 1.956 54.144 1.00 43.66 234 GLU A O 1
ATOM 1840 N N . PRO A 1 235 ? -90.141 0.809 53.142 1.00 44.12 235 PRO A N 1
ATOM 1841 C CA . PRO A 1 235 ? -90.134 1.625 51.925 1.00 44.12 235 PRO A CA 1
ATOM 1842 C C . PRO A 1 235 ? -90.811 2.996 52.107 1.00 44.12 235 PRO A C 1
ATOM 1844 O O . PRO A 1 235 ? -91.886 3.128 52.691 1.00 44.12 235 PRO A O 1
ATOM 1847 N N . LEU A 1 236 ? -90.179 4.020 51.532 1.00 47.69 236 LEU A N 1
ATOM 1848 C CA . LEU A 1 236 ? -90.572 5.429 51.579 1.00 47.69 236 LEU A CA 1
ATOM 1849 C C . LEU A 1 236 ? -91.823 5.717 50.729 1.00 47.69 236 LEU A C 1
ATOM 1851 O O . LEU A 1 236 ? -91.970 5.222 49.612 1.00 47.69 236 LEU A O 1
ATOM 1855 N N . THR A 1 237 ? -92.723 6.543 51.263 1.00 58.28 237 THR A N 1
ATOM 1856 C CA . THR A 1 237 ? -94.048 6.820 50.688 1.00 58.28 237 THR A CA 1
ATOM 1857 C C . THR A 1 237 ? -94.033 7.871 49.568 1.00 58.28 237 THR A C 1
ATOM 1859 O O . THR A 1 237 ? -93.201 8.775 49.512 1.00 58.28 237 THR A O 1
ATOM 1862 N N . GLU A 1 238 ? -95.044 7.785 48.698 1.00 52.44 238 GLU A N 1
ATOM 1863 C CA . GLU A 1 238 ? -95.300 8.549 47.460 1.00 52.44 238 GLU A CA 1
ATOM 1864 C C . GLU A 1 238 ? -95.271 10.094 47.578 1.00 52.44 238 GLU A C 1
ATOM 1866 O O . GLU A 1 238 ? -95.293 10.814 46.577 1.00 52.44 238 GLU A O 1
ATOM 1871 N N . LYS A 1 239 ? -95.175 10.641 48.795 1.00 53.56 239 LYS A N 1
ATOM 1872 C CA . LYS A 1 239 ? -95.132 12.089 49.047 1.00 53.56 239 LYS A CA 1
ATOM 1873 C C . LYS A 1 239 ? -93.760 12.728 48.806 1.00 53.56 239 LYS A C 1
ATOM 1875 O O . LYS A 1 239 ? -93.714 13.939 48.594 1.00 53.56 239 LYS A O 1
ATOM 1880 N N . GLU A 1 240 ? -92.669 11.965 48.761 1.00 54.97 240 GLU A N 1
ATOM 1881 C CA . GLU A 1 240 ? -91.329 12.536 48.531 1.00 54.97 240 GLU A CA 1
ATOM 1882 C C . GLU A 1 240 ? -90.980 12.732 47.045 1.00 54.97 240 GLU A C 1
ATOM 1884 O O . GLU A 1 240 ? -90.248 13.657 46.691 1.00 54.97 240 GLU A O 1
ATOM 1889 N N . ILE A 1 241 ? -91.605 11.967 46.143 1.00 55.75 241 ILE A N 1
ATOM 1890 C CA . ILE A 1 241 ? -91.372 12.054 44.688 1.00 55.75 241 ILE A CA 1
ATOM 1891 C C . ILE A 1 241 ? -91.882 13.387 44.101 1.00 55.75 241 ILE A C 1
ATOM 1893 O O . ILE A 1 241 ? -91.378 13.867 43.083 1.00 55.75 241 ILE A O 1
ATOM 1897 N N . LYS A 1 242 ? -92.843 14.053 44.757 1.00 49.53 242 LYS A N 1
ATOM 1898 C CA . LYS A 1 242 ? -93.417 15.322 44.275 1.00 49.53 242 LYS A CA 1
ATOM 1899 C C . LYS A 1 242 ? -92.556 16.565 44.532 1.00 49.53 242 LYS A C 1
ATOM 1901 O O . LYS A 1 242 ? -92.903 17.622 44.016 1.00 49.53 242 LYS A O 1
ATOM 1906 N N . ARG A 1 243 ? -91.428 16.468 45.251 1.00 50.03 243 ARG A N 1
ATOM 1907 C CA . ARG A 1 243 ? -90.562 17.634 45.532 1.00 50.03 243 ARG A CA 1
ATOM 1908 C C . ARG A 1 243 ? -89.468 17.885 44.479 1.00 50.03 243 ARG A C 1
ATOM 1910 O O . ARG A 1 243 ? -88.859 18.943 44.492 1.00 50.03 243 ARG A O 1
ATOM 1917 N N . ILE A 1 244 ? -89.239 16.961 43.542 1.00 55.09 244 ILE A N 1
ATOM 1918 C CA . ILE A 1 244 ? -88.144 17.071 42.549 1.00 55.09 244 ILE A CA 1
ATOM 1919 C C . ILE A 1 244 ? -88.584 17.803 41.258 1.00 55.09 244 ILE A C 1
ATOM 1921 O O . ILE A 1 244 ? -87.760 18.153 40.421 1.00 55.09 244 ILE A O 1
ATOM 1925 N N . LYS A 1 245 ? -89.879 18.107 41.087 1.00 50.00 245 LYS A N 1
ATOM 1926 C CA . LYS A 1 245 ? -90.407 18.790 39.889 1.00 50.00 245 LYS A CA 1
ATOM 1927 C C . LYS A 1 245 ? -90.769 20.261 40.146 1.00 50.00 245 LYS A C 1
ATOM 1929 O O . LYS A 1 245 ? -91.946 20.605 40.087 1.00 50.00 245 LYS A O 1
ATOM 1934 N N . HIS A 1 246 ? -89.787 21.129 40.398 1.00 40.38 246 HIS A N 1
ATOM 1935 C CA . HIS A 1 246 ? -89.913 22.573 40.121 1.00 40.38 246 HIS A CA 1
ATOM 1936 C C . HIS A 1 246 ? -88.531 23.248 40.000 1.00 40.38 246 HIS A C 1
ATOM 1938 O O . HIS A 1 246 ? -87.777 23.303 40.964 1.00 40.38 246 HIS A O 1
ATOM 1944 N N . PHE A 1 247 ? -88.223 23.709 38.786 1.00 39.88 247 PHE A N 1
ATOM 1945 C CA . PHE A 1 247 ? -87.028 24.454 38.338 1.00 39.88 247 PHE A CA 1
ATOM 1946 C C . PHE A 1 247 ? -87.222 25.979 38.550 1.00 39.88 247 PHE A C 1
ATOM 1948 O O . PHE A 1 247 ? -88.380 26.393 38.657 1.00 39.88 247 PHE A O 1
ATOM 1955 N N . PRO A 1 248 ? -86.158 26.816 38.624 1.00 44.66 248 PRO A N 1
ATOM 1956 C CA . PRO A 1 248 ? -85.664 27.597 37.448 1.00 44.66 248 PRO A CA 1
ATOM 1957 C C . PRO A 1 248 ? -84.109 27.760 37.429 1.00 44.66 248 PRO A C 1
ATOM 1959 O O . PRO A 1 248 ? -83.492 27.672 38.483 1.00 44.66 248 PRO A O 1
ATOM 1962 N N . PHE A 1 249 ? -83.361 27.693 36.312 1.00 35.31 249 PHE A N 1
ATOM 1963 C CA . PHE A 1 249 ? -83.081 28.586 35.148 1.00 35.31 249 PHE A CA 1
ATOM 1964 C C . PHE A 1 249 ? -82.254 29.873 35.438 1.00 35.31 249 PHE A C 1
ATOM 1966 O O . PHE A 1 249 ? -82.598 30.601 36.360 1.00 35.31 249 PHE A O 1
ATOM 1973 N N . GLU A 1 250 ? -81.229 30.108 34.584 1.00 36.25 250 GLU A N 1
ATOM 1974 C CA . GLU A 1 250 ? -80.180 31.175 34.514 1.00 36.25 250 GLU A CA 1
ATOM 1975 C C . GLU A 1 250 ? -78.956 31.031 35.467 1.00 36.25 250 GLU A C 1
ATOM 1977 O O . GLU A 1 250 ? -79.129 30.711 36.635 1.00 36.25 250 GLU A O 1
ATOM 1982 N N . GLU A 1 251 ? -77.671 31.156 35.068 1.00 39.38 251 GLU A N 1
ATOM 1983 C CA . GLU A 1 251 ? -77.046 32.035 34.057 1.00 39.38 251 GLU A CA 1
ATOM 1984 C C . GLU A 1 251 ? -75.568 31.637 33.673 1.00 39.38 251 GLU A C 1
ATOM 1986 O O . GLU A 1 251 ? -74.833 31.132 34.520 1.00 39.38 251 GLU A O 1
ATOM 1991 N N . LEU A 1 252 ? -75.187 31.892 32.396 1.00 39.28 252 LEU A N 1
ATOM 1992 C CA . LEU A 1 252 ? -73.871 32.150 31.714 1.00 39.28 252 LEU A CA 1
ATOM 1993 C C . LEU A 1 252 ? -72.661 31.176 31.838 1.00 39.28 252 LEU A C 1
ATOM 1995 O O . LEU A 1 252 ? -72.084 30.984 32.899 1.00 39.28 252 LEU A O 1
ATOM 1999 N N . GLU A 1 253 ? -72.306 30.442 30.768 1.00 42.66 253 GLU A N 1
ATOM 2000 C CA . GLU A 1 253 ? -71.337 30.737 29.669 1.00 42.66 253 GLU A CA 1
ATOM 2001 C C . GLU A 1 253 ? -69.854 30.421 29.973 1.00 42.66 253 GLU A C 1
ATOM 2003 O O . GLU A 1 253 ? -69.280 30.963 30.908 1.00 42.66 253 GLU A O 1
ATOM 2008 N N . MET A 1 254 ? -69.210 29.584 29.135 1.00 34.97 254 MET A N 1
ATOM 2009 C CA . MET A 1 254 ? -68.070 29.991 28.284 1.00 34.97 254 MET A CA 1
ATOM 2010 C C . MET A 1 254 ? -67.481 28.805 27.478 1.00 34.97 254 MET A C 1
ATOM 2012 O O . MET A 1 254 ? -66.791 27.936 28.003 1.00 34.97 254 MET A O 1
ATOM 2016 N N . GLN A 1 255 ? -67.778 28.843 26.176 1.00 35.38 255 GLN A N 1
ATOM 2017 C CA . GLN A 1 255 ? -66.960 28.509 24.996 1.00 35.38 255 GLN A CA 1
ATOM 2018 C C . GLN A 1 255 ? -66.245 27.146 24.867 1.00 35.38 255 GLN A C 1
ATOM 2020 O O . GLN A 1 255 ? -65.133 26.924 25.339 1.00 35.38 255 GLN A O 1
ATOM 2025 N N . THR A 1 256 ? -66.835 26.309 24.011 1.00 40.84 256 THR A N 1
ATOM 2026 C CA . THR A 1 256 ? -66.141 25.339 23.155 1.00 40.84 256 THR A CA 1
ATOM 2027 C C . THR A 1 256 ? -66.145 25.854 21.715 1.00 40.84 256 THR A C 1
ATOM 2029 O O . THR A 1 256 ? -67.217 25.947 21.117 1.00 40.84 256 THR A O 1
ATOM 2032 N N . GLU A 1 257 ? -64.976 26.111 21.130 1.00 38.12 257 GLU A N 1
ATOM 2033 C CA . GLU A 1 257 ? -64.820 26.216 19.676 1.00 38.12 257 GLU A CA 1
ATOM 2034 C C . GLU A 1 257 ? -63.902 25.103 19.159 1.00 38.12 257 GLU A C 1
ATOM 2036 O O . GLU A 1 257 ? -62.760 24.944 19.584 1.00 38.12 257 GLU A O 1
ATOM 2041 N N . ILE A 1 258 ? -64.430 24.337 18.205 1.00 45.97 258 ILE A N 1
ATOM 2042 C CA . ILE A 1 258 ? -63.672 23.598 17.195 1.00 45.97 258 ILE A CA 1
ATOM 2043 C C . ILE A 1 258 ? -64.037 24.263 15.869 1.00 45.97 258 ILE A C 1
ATOM 2045 O O . ILE A 1 258 ? -65.229 24.454 15.611 1.00 45.97 258 ILE A O 1
ATOM 2049 N N . PRO A 1 259 ? -63.070 24.493 14.970 1.00 43.94 259 PRO A N 1
ATOM 2050 C CA . PRO A 1 259 ? -63.366 24.130 13.589 1.00 43.94 259 PRO A CA 1
ATOM 2051 C C . PRO A 1 259 ? -62.253 23.339 12.892 1.00 43.94 259 PRO A C 1
ATOM 2053 O O . PRO A 1 259 ? -61.057 23.564 13.052 1.00 43.94 259 PRO A O 1
ATOM 2056 N N . ARG A 1 260 ? -62.722 22.406 12.057 1.00 47.06 260 ARG A N 1
ATOM 2057 C CA . ARG A 1 260 ? -61.997 21.720 10.982 1.00 47.06 260 ARG A CA 1
ATOM 2058 C C . ARG A 1 260 ? -61.661 22.690 9.842 1.00 47.06 260 ARG A C 1
ATOM 2060 O O . ARG A 1 260 ? -62.530 23.459 9.453 1.00 47.06 260 ARG A O 1
ATOM 2067 N N . ALA A 1 261 ? -60.522 22.480 9.187 1.00 37.44 261 ALA A N 1
ATOM 2068 C CA . ALA A 1 261 ? -60.347 22.536 7.724 1.00 37.44 261 ALA A CA 1
ATOM 2069 C C . ALA A 1 261 ? -58.969 21.912 7.416 1.00 37.44 261 ALA A C 1
ATOM 2071 O O . ALA A 1 261 ? -57.989 22.255 8.063 1.00 37.44 261 ALA A O 1
ATOM 2072 N N . ASN A 1 262 ? -58.864 20.802 6.685 1.00 48.09 262 ASN A N 1
ATOM 2073 C CA . ASN A 1 262 ? -58.889 20.680 5.223 1.00 48.09 262 ASN A CA 1
ATOM 2074 C C . ASN A 1 262 ? -57.887 21.617 4.521 1.00 48.09 262 ASN A C 1
ATOM 2076 O O . ASN A 1 262 ? -58.078 22.829 4.519 1.00 48.09 262 ASN A O 1
ATOM 2080 N N . ALA A 1 263 ? -56.847 21.045 3.909 1.00 38.50 263 ALA A N 1
ATOM 2081 C CA . ALA A 1 263 ? -55.919 21.761 3.040 1.00 38.50 263 ALA A CA 1
ATOM 2082 C C . ALA A 1 263 ? -55.426 20.830 1.922 1.00 38.50 263 ALA A C 1
ATOM 2084 O O . ALA A 1 263 ? -54.486 20.053 2.091 1.00 38.50 263 ALA A O 1
ATOM 2085 N N . GLU A 1 264 ? -56.088 20.925 0.772 1.00 47.19 264 GLU A N 1
ATOM 2086 C CA . GLU A 1 264 ? -55.506 20.587 -0.520 1.00 47.19 264 GLU A CA 1
ATOM 2087 C C . GLU A 1 264 ? -54.669 21.776 -1.031 1.00 47.19 264 GLU A C 1
ATOM 2089 O O . GLU A 1 264 ? -55.168 22.887 -1.160 1.00 47.19 264 GLU A O 1
ATOM 2094 N N . ASN A 1 265 ? -53.420 21.468 -1.385 1.00 38.94 265 ASN A N 1
ATOM 2095 C CA . ASN A 1 265 ? -52.741 21.814 -2.640 1.00 38.94 265 ASN A CA 1
ATOM 2096 C C . ASN A 1 265 ? -52.235 23.253 -2.966 1.00 38.94 265 ASN A C 1
ATOM 2098 O O . ASN A 1 265 ? -52.969 24.233 -2.977 1.00 38.94 265 ASN A O 1
ATOM 2102 N N . ARG A 1 266 ? -50.991 23.234 -3.490 1.00 42.75 266 ARG A N 1
ATOM 2103 C CA . ARG A 1 266 ? -50.340 24.066 -4.537 1.00 42.75 266 ARG A CA 1
ATOM 2104 C C . ARG A 1 266 ? -49.546 25.363 -4.217 1.00 42.75 266 ARG A C 1
ATOM 2106 O O . ARG A 1 266 ? -50.102 26.443 -4.108 1.00 42.75 266 ARG A O 1
ATOM 2113 N N . LEU A 1 267 ? -48.221 25.211 -4.409 1.00 45.19 267 LEU A N 1
ATOM 2114 C CA . LEU A 1 267 ? -47.340 25.840 -5.430 1.00 45.19 267 LEU A CA 1
ATOM 2115 C C . LEU A 1 267 ? -46.409 27.032 -5.077 1.00 45.19 267 LEU A C 1
ATOM 2117 O O . LEU A 1 267 ? -46.857 28.107 -4.710 1.00 45.19 267 LEU A O 1
ATOM 2121 N N . SER A 1 268 ? -45.127 26.813 -5.427 1.00 39.00 268 SER A N 1
ATOM 2122 C CA . SER A 1 268 ? -44.124 27.721 -6.030 1.00 39.00 268 SER A CA 1
ATOM 2123 C C . SER A 1 268 ? -43.633 28.971 -5.301 1.00 39.00 268 SER A C 1
ATOM 2125 O O . SER A 1 268 ? -44.366 29.945 -5.224 1.00 39.00 268 SER A O 1
ATOM 2127 N N . ILE A 1 269 ? -42.318 29.001 -5.023 1.00 44.19 269 ILE A N 1
ATOM 2128 C CA . ILE A 1 269 ? -41.406 30.154 -5.218 1.00 44.19 269 ILE A CA 1
ATOM 2129 C C . ILE A 1 269 ? -40.033 29.546 -5.610 1.00 44.19 269 ILE A C 1
ATOM 2131 O O . ILE A 1 269 ? -39.593 28.621 -4.930 1.00 44.19 269 ILE A O 1
ATOM 2135 N N . THR A 1 270 ? -39.563 29.694 -6.856 1.00 46.53 270 THR A N 1
ATOM 2136 C CA . THR A 1 270 ? -38.645 30.735 -7.391 1.00 46.53 270 THR A CA 1
ATOM 2137 C C . THR A 1 270 ? -37.250 30.712 -6.783 1.00 46.53 270 THR A C 1
ATOM 2139 O O . THR A 1 270 ? -37.145 30.879 -5.551 1.00 46.53 270 THR A O 1
#

Foldseek 3Di:
DDDDPDDPDPQWDWADDFVGTDTHHPPQFDCDPNDTDHADPPRDDDQAAAADAFDADDPVQQQQKKKWFWDDFPLPRRHNQLLQLLLALLQVLCQVLCLPVVVLQQAPDNVDRFHGGSVQKTWHGPQCVPDVRMTMIWGFGDPPGADVVRGTRHNVSSQVSCVVRQPSSQVSNVTGTDDMDRSDDDDPDDPPPPCVVVVVVVVVVVVVVVVVVVVVVVVVVVVVVVVVPPDDDDDDDPVVVVPVPDDDDDDDDDDDDDDDDDDDDDDDDD

Sequence (270 aa):
MRWEFNCTDPSQLCVNTAGSYKCDCEAGLYWIDNKCRALKKDEPTPTPPPAPTPKTPTDNELENAVIIKLENLTFIQWNKENEDRFKEAVAKAVTEYCAIASHDCGARDPNRVIIYTADQVHLVPDFLKENPNHLAFYVNQPPGVGQPGKSTIEKDTLIKIIESHQDDIGKSLNTRVTDVRPYKEPAPGPKETDYLPIIIGSAVGLVVLLLLILFAVWLLYRSRSKVAATDKGEPLTEKEIKRIKHFPFEELEMQTEIPRANAENRLSIT

pLDDT: mean 77.37, std 18.36, range [34.97, 98.06]